Protein AF-Q4DNW2-F1 (afdb_monomer_lite)

Structure (mmCIF, N/CA/C/O backbone):
data_AF-Q4DNW2-F1
#
_entry.id   AF-Q4DNW2-F1
#
loop_
_atom_site.group_PDB
_atom_site.id
_atom_site.type_symbol
_atom_site.label_atom_id
_atom_site.label_alt_id
_atom_site.label_comp_id
_atom_site.label_asym_id
_atom_site.label_entity_id
_atom_site.label_seq_id
_atom_site.pdbx_PDB_ins_code
_atom_site.Cartn_x
_atom_site.Cartn_y
_atom_site.Cartn_z
_atom_site.occupancy
_atom_site.B_iso_or_equiv
_atom_site.auth_seq_id
_atom_site.auth_comp_id
_atom_site.auth_asym_id
_atom_site.auth_atom_id
_atom_site.pdbx_PDB_model_num
ATOM 1 N N . MET A 1 1 ? 2.829 6.593 -22.539 1.00 48.75 1 MET A N 1
ATOM 2 C CA . MET A 1 1 ? 1.424 6.855 -22.169 1.00 48.75 1 MET A CA 1
ATOM 3 C C . MET A 1 1 ? 1.493 7.304 -20.719 1.00 48.75 1 MET A C 1
ATOM 5 O O . MET A 1 1 ? 1.962 6.523 -19.905 1.00 48.75 1 MET A O 1
ATOM 9 N N . GLU A 1 2 ? 1.248 8.581 -20.422 1.00 75.38 2 GLU A N 1
ATOM 10 C CA . GLU A 1 2 ? 1.350 9.073 -19.040 1.00 75.38 2 GLU A CA 1
ATOM 11 C C . GLU A 1 2 ? 0.009 8.885 -18.331 1.00 75.38 2 GLU A C 1
ATOM 13 O O . GLU A 1 2 ? -1.004 9.402 -18.801 1.00 75.38 2 GLU A O 1
ATOM 18 N N . GLY A 1 3 ? 0.008 8.173 -17.203 1.00 85.25 3 GLY A N 1
ATOM 19 C CA . GLY A 1 3 ? -1.170 8.007 -16.355 1.00 85.25 3 GLY A CA 1
ATOM 20 C C . GLY A 1 3 ? -1.567 6.555 -16.100 1.00 85.25 3 GLY A C 1
ATOM 21 O O . GLY A 1 3 ? -0.802 5.621 -16.342 1.00 85.25 3 GLY A O 1
ATOM 22 N N . VAL A 1 4 ? -2.772 6.401 -15.549 1.00 91.69 4 VAL A N 1
ATOM 23 C CA . VAL A 1 4 ? -3.323 5.116 -15.108 1.00 91.69 4 VAL A CA 1
ATOM 24 C C . VAL A 1 4 ? -4.221 4.514 -16.189 1.00 91.69 4 VAL A C 1
ATOM 26 O O . VAL A 1 4 ? -5.216 5.123 -16.590 1.00 91.69 4 VAL A O 1
ATOM 29 N N . ASP A 1 5 ? -3.911 3.289 -16.601 1.00 92.56 5 ASP A N 1
ATOM 30 C CA . ASP A 1 5 ? -4.640 2.525 -17.612 1.00 92.56 5 ASP A CA 1
ATOM 31 C C . ASP A 1 5 ? -5.832 1.796 -16.983 1.00 92.56 5 ASP A C 1
ATOM 33 O O . ASP A 1 5 ? -5.770 0.612 -16.639 1.00 92.56 5 ASP A O 1
ATOM 37 N N . TRP A 1 6 ? -6.938 2.522 -16.810 1.00 94.62 6 TRP A N 1
ATOM 38 C CA . TRP A 1 6 ? -8.112 2.053 -16.077 1.00 94.62 6 TRP A CA 1
ATOM 39 C C . TRP A 1 6 ? -8.923 0.964 -16.803 1.00 94.62 6 TRP A C 1
ATOM 41 O O . TRP A 1 6 ? -9.585 1.230 -17.808 1.00 94.62 6 TRP A O 1
ATOM 51 N N . PRO A 1 7 ? -8.999 -0.256 -16.247 1.00 94.62 7 PRO A N 1
ATOM 52 C CA . PRO A 1 7 ? -9.883 -1.301 -16.744 1.00 94.62 7 PRO A CA 1
ATOM 53 C C . PRO A 1 7 ? -11.339 -0.969 -16.377 1.00 94.62 7 PRO A C 1
ATOM 55 O O . PRO A 1 7 ? -11.595 -0.637 -15.214 1.00 94.62 7 PRO A O 1
ATOM 58 N N . PRO A 1 8 ? -12.321 -1.143 -17.286 1.00 94.75 8 PRO A N 1
ATOM 59 C CA . PRO A 1 8 ? -13.721 -0.798 -17.014 1.00 94.75 8 PRO A CA 1
ATOM 60 C C . PRO A 1 8 ? -14.289 -1.434 -15.736 1.00 94.75 8 PRO A C 1
ATOM 62 O O . PRO A 1 8 ? -15.008 -0.780 -14.983 1.00 94.75 8 PRO A O 1
ATOM 65 N N . ARG A 1 9 ? -13.909 -2.686 -15.435 1.00 94.69 9 ARG A N 1
ATOM 66 C CA . ARG A 1 9 ? -14.306 -3.381 -14.198 1.00 94.69 9 ARG A CA 1
ATOM 67 C C . ARG A 1 9 ? -13.865 -2.621 -12.943 1.00 94.69 9 ARG A C 1
ATOM 69 O O . ARG A 1 9 ? -14.661 -2.472 -12.022 1.00 94.69 9 ARG A O 1
ATOM 76 N N . LEU A 1 10 ? -12.626 -2.133 -12.903 1.00 96.50 10 LEU A N 1
ATOM 77 C CA . LEU A 1 10 ? -12.097 -1.425 -11.734 1.00 96.50 10 LEU A CA 1
ATOM 78 C C . LEU A 1 10 ? -12.702 -0.032 -11.582 1.00 96.50 10 LEU A C 1
ATOM 80 O O . LEU A 1 10 ? -12.927 0.398 -10.456 1.00 96.50 10 LEU A O 1
ATOM 84 N N . LEU A 1 11 ? -13.051 0.633 -12.687 1.00 95.62 11 LEU A N 1
ATOM 85 C CA . LEU A 1 11 ? -13.817 1.882 -12.633 1.00 95.62 11 LEU A CA 1
ATOM 86 C C . LEU A 1 11 ? -15.209 1.673 -12.028 1.00 95.62 11 LEU A C 1
ATOM 88 O O . LEU A 1 11 ? -15.658 2.498 -11.236 1.00 95.62 11 LEU A O 1
ATOM 92 N N . LEU A 1 12 ? -15.882 0.559 -12.340 1.00 95.38 12 LEU A N 1
ATOM 93 C CA . LEU A 1 12 ? -17.165 0.218 -11.715 1.00 95.38 12 LEU A CA 1
ATOM 94 C C . LEU A 1 12 ? -17.019 -0.056 -10.214 1.00 95.38 12 LEU A C 1
ATOM 96 O O . LEU A 1 12 ? -17.851 0.400 -9.432 1.00 95.38 12 LEU A O 1
ATOM 100 N N . VAL A 1 13 ? -15.968 -0.775 -9.804 1.00 95.44 13 VAL A N 1
ATOM 101 C CA . VAL A 1 13 ? -15.663 -1.009 -8.382 1.00 95.44 13 VAL A CA 1
ATOM 102 C C . VAL A 1 13 ? -15.405 0.316 -7.668 1.00 95.44 13 VAL A C 1
ATOM 104 O O . VAL A 1 13 ? -16.013 0.575 -6.633 1.00 95.44 13 VAL A O 1
ATOM 107 N N . LEU A 1 14 ? -14.558 1.174 -8.240 1.00 95.50 14 LEU A N 1
ATOM 108 C CA . LEU A 1 14 ? -14.229 2.481 -7.680 1.00 95.50 14 LEU A CA 1
ATOM 109 C C . LEU A 1 14 ? -15.469 3.368 -7.554 1.00 95.50 14 LEU A C 1
ATOM 111 O O . LEU A 1 14 ? -15.700 3.938 -6.495 1.00 95.50 14 LEU A O 1
ATOM 115 N N . ARG A 1 15 ? -16.309 3.431 -8.591 1.00 95.62 15 ARG A N 1
ATOM 116 C CA . ARG A 1 15 ? -17.568 4.182 -8.548 1.00 95.62 15 ARG A CA 1
ATOM 117 C C . ARG A 1 15 ? -18.471 3.707 -7.410 1.00 95.62 15 ARG A C 1
ATOM 119 O O . ARG A 1 15 ? -18.915 4.526 -6.614 1.00 95.62 15 ARG A O 1
ATOM 126 N N . ARG A 1 16 ? -18.701 2.395 -7.299 1.00 95.44 16 ARG A N 1
ATOM 127 C CA . ARG A 1 16 ? -19.520 1.815 -6.219 1.00 95.44 16 ARG A CA 1
ATOM 128 C C . ARG A 1 16 ? -18.925 2.099 -4.843 1.00 95.44 16 ARG A C 1
ATOM 130 O O . ARG A 1 16 ? -19.665 2.388 -3.914 1.00 95.44 16 ARG A O 1
ATOM 137 N N . HIS A 1 17 ? -17.602 2.029 -4.711 1.00 94.69 17 HIS A N 1
ATOM 138 C CA . HIS A 1 17 ? -16.908 2.366 -3.472 1.00 94.69 17 HIS A CA 1
ATOM 139 C C . HIS A 1 17 ? -17.135 3.834 -3.081 1.00 94.69 17 HIS A C 1
ATOM 141 O O . HIS A 1 17 ? -17.511 4.102 -1.940 1.00 94.69 17 HIS A O 1
ATOM 147 N N . LEU A 1 18 ? -16.976 4.768 -4.028 1.00 93.75 18 LEU A N 1
ATOM 148 C CA . LEU A 1 18 ? -17.211 6.200 -3.816 1.00 93.75 18 LEU A CA 1
ATOM 149 C C . LEU A 1 18 ? -18.666 6.488 -3.421 1.00 93.75 18 LEU A C 1
ATOM 151 O O . LEU A 1 18 ? -18.898 7.200 -2.450 1.00 93.75 18 LEU A O 1
ATOM 155 N N . GLU A 1 19 ? -19.639 5.855 -4.082 1.00 94.56 19 GLU A N 1
ATOM 156 C CA . GLU A 1 19 ? -21.069 5.968 -3.744 1.00 94.56 19 GLU A CA 1
ATOM 157 C C . GLU A 1 19 ? -21.377 5.552 -2.289 1.00 94.56 19 GLU A C 1
ATOM 159 O O . GLU A 1 19 ? -22.314 6.075 -1.690 1.00 94.56 19 GLU A O 1
ATOM 164 N N . GLN A 1 20 ? -20.591 4.642 -1.696 1.00 94.25 20 GLN A N 1
ATOM 165 C CA . GLN A 1 20 ? -20.742 4.246 -0.291 1.00 94.25 20 GLN A CA 1
ATOM 166 C C . GLN A 1 20 ? -20.004 5.181 0.676 1.00 94.25 20 GLN A C 1
ATOM 168 O O . GLN A 1 20 ? -20.586 5.615 1.672 1.00 94.25 20 GLN A O 1
ATOM 173 N N . VAL A 1 21 ? -18.724 5.477 0.421 1.00 92.56 21 VAL A N 1
ATOM 174 C CA . VAL A 1 21 ? -17.881 6.250 1.359 1.00 92.56 21 VAL A CA 1
ATOM 175 C C . VAL A 1 21 ? -18.214 7.741 1.356 1.00 92.56 21 VAL A C 1
ATOM 177 O O . VAL A 1 21 ? -18.063 8.395 2.387 1.00 92.56 21 VAL A O 1
ATOM 180 N N . GLU A 1 22 ? -18.705 8.268 0.233 1.00 90.25 22 GLU A N 1
ATOM 181 C CA . GLU A 1 22 ? -19.078 9.677 0.053 1.00 90.25 22 GLU A CA 1
ATOM 182 C C . GLU A 1 22 ? -20.592 9.906 0.181 1.00 90.25 22 GLU A C 1
ATOM 184 O O . GLU A 1 22 ? -21.080 11.000 -0.105 1.00 90.25 22 GLU A O 1
ATOM 189 N N . HIS A 1 23 ? -21.351 8.902 0.642 1.00 90.06 23 HIS A N 1
ATOM 190 C CA . HIS A 1 23 ? -22.780 9.063 0.894 1.00 90.06 23 HIS A CA 1
ATOM 191 C C . HIS A 1 23 ? -23.014 10.193 1.920 1.00 90.06 23 HIS A C 1
ATOM 193 O O . HIS A 1 23 ? -22.462 10.132 3.023 1.00 90.06 23 HIS A O 1
ATOM 199 N N . PRO A 1 24 ? -23.872 11.191 1.622 1.00 88.12 24 PRO A N 1
ATOM 200 C CA . PRO A 1 24 ? -23.995 12.404 2.436 1.00 88.12 24 PRO A CA 1
ATOM 201 C C . PRO A 1 24 ? -24.488 12.137 3.865 1.00 88.12 24 PRO A C 1
ATOM 203 O O . PRO A 1 24 ? -23.995 12.741 4.813 1.00 88.12 24 PRO A O 1
ATOM 206 N N . GLU A 1 25 ? -25.444 11.218 4.029 1.00 89.75 25 GLU A N 1
ATOM 207 C CA . GLU A 1 25 ? -26.060 10.927 5.336 1.00 89.75 25 GLU A CA 1
ATOM 208 C C . GLU A 1 25 ? -25.487 9.678 6.026 1.00 89.75 25 GLU A C 1
ATOM 210 O O . GLU A 1 25 ? -25.190 9.692 7.222 1.00 89.75 25 GLU A O 1
ATOM 215 N N . PHE A 1 26 ? -25.295 8.593 5.272 1.00 90.81 26 PHE A N 1
ATOM 216 C CA . PHE A 1 26 ? -24.896 7.285 5.787 1.00 90.81 26 PHE A CA 1
ATOM 217 C C . PHE A 1 26 ? -23.601 6.786 5.131 1.00 90.81 26 PHE A C 1
ATOM 219 O O . PHE A 1 26 ? -23.646 5.780 4.426 1.00 90.81 26 PHE A O 1
ATOM 226 N N . PRO A 1 27 ? -22.442 7.439 5.338 1.00 92.88 27 PRO A N 1
ATOM 227 C CA . PRO A 1 27 ? -21.184 6.971 4.764 1.00 92.88 27 PRO A CA 1
ATOM 228 C C . PRO A 1 27 ? -20.845 5.572 5.290 1.00 92.88 27 PRO A C 1
ATOM 230 O O . PRO A 1 27 ? -20.896 5.311 6.500 1.00 92.88 27 PRO A O 1
ATOM 233 N N . ARG A 1 28 ? -20.488 4.662 4.384 1.00 93.62 28 ARG A N 1
ATOM 234 C CA . ARG A 1 28 ? -20.119 3.271 4.686 1.00 93.62 28 ARG A CA 1
ATOM 235 C C . ARG A 1 28 ? -18.762 2.953 4.079 1.00 93.62 28 ARG A C 1
ATOM 237 O O . ARG A 1 28 ? -18.401 3.490 3.044 1.00 93.62 28 ARG A O 1
ATOM 244 N N . THR A 1 29 ? -18.022 2.052 4.705 1.00 91.94 29 THR A N 1
ATOM 245 C CA . THR A 1 29 ? -16.667 1.658 4.297 1.00 91.94 29 THR A CA 1
ATOM 246 C C . THR A 1 29 ? -16.557 0.133 4.258 1.00 91.94 29 THR A C 1
ATOM 248 O O . THR A 1 29 ? -17.272 -0.539 5.014 1.00 91.94 29 THR A O 1
ATOM 251 N N . PRO A 1 30 ? -15.707 -0.456 3.397 1.00 91.94 30 PRO A N 1
ATOM 252 C CA . PRO A 1 30 ? -15.398 -1.874 3.510 1.00 91.94 30 PRO A CA 1
ATOM 253 C C . PRO A 1 30 ? -14.816 -2.185 4.903 1.00 91.94 30 PRO A C 1
ATOM 255 O O . PRO A 1 30 ? -14.146 -1.337 5.499 1.00 91.94 30 PRO A O 1
ATOM 258 N N . PRO A 1 31 ? -15.038 -3.392 5.452 1.00 89.50 31 PRO A N 1
ATOM 259 C CA . PRO A 1 31 ? -14.455 -3.774 6.733 1.00 89.50 31 PRO A CA 1
ATOM 260 C C . PRO A 1 31 ? -12.925 -3.622 6.734 1.00 89.50 31 PRO A C 1
ATOM 262 O O . PRO A 1 31 ? -12.228 -4.233 5.923 1.00 89.50 31 PRO A O 1
ATOM 265 N N . PHE A 1 32 ? -12.394 -2.820 7.660 1.00 86.94 32 PHE A N 1
ATOM 266 C CA . PHE A 1 32 ? -10.952 -2.596 7.785 1.00 86.94 32 PHE A CA 1
ATOM 267 C C . PHE A 1 32 ? -10.190 -3.877 8.149 1.00 86.94 32 PHE A C 1
ATOM 269 O O . PHE A 1 32 ? -10.657 -4.709 8.936 1.00 86.94 32 PHE A O 1
ATOM 276 N N . SER A 1 33 ? -8.958 -3.991 7.648 1.00 80.19 33 SER A N 1
ATOM 277 C CA . SER A 1 33 ? -8.049 -5.109 7.929 1.00 80.19 33 SER A CA 1
ATOM 278 C C . SER A 1 33 ? -7.417 -4.966 9.319 1.00 80.19 33 SER A C 1
ATOM 280 O O . SER A 1 33 ? -6.262 -4.574 9.481 1.00 80.19 33 SER A O 1
ATOM 282 N N . THR A 1 34 ? -8.212 -5.233 10.355 1.00 69.25 34 THR A N 1
ATOM 283 C CA . THR A 1 34 ? -7.795 -5.088 11.764 1.00 69.25 34 THR A CA 1
ATOM 28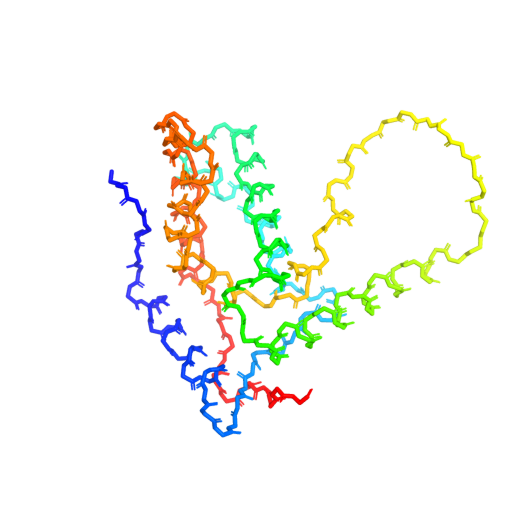4 C C . THR A 1 34 ? -7.066 -6.310 12.323 1.00 69.25 34 THR A C 1
ATOM 286 O O . THR A 1 34 ? -6.379 -6.200 13.340 1.00 69.25 34 THR A O 1
ATOM 289 N N . ASN A 1 35 ? -7.181 -7.449 11.642 1.00 64.69 35 ASN A N 1
ATOM 290 C CA . ASN A 1 35 ? -6.411 -8.664 11.892 1.00 64.69 35 ASN A CA 1
ATOM 291 C C . ASN A 1 35 ? -5.454 -8.905 10.718 1.00 64.69 35 ASN A C 1
ATOM 293 O O . ASN A 1 35 ? -5.461 -8.143 9.754 1.00 64.69 35 ASN A O 1
ATOM 297 N N . SER A 1 36 ? -4.641 -9.960 10.779 1.00 54.94 36 SER A N 1
ATOM 298 C CA . SER A 1 36 ? -3.696 -10.396 9.732 1.00 54.94 36 SER A CA 1
ATOM 299 C C . SER A 1 36 ? -4.378 -10.837 8.416 1.00 54.94 36 SER A C 1
ATOM 301 O O . SER A 1 36 ? -3.949 -11.788 7.767 1.00 54.94 36 SER A O 1
ATOM 303 N N . SER A 1 37 ? -5.493 -10.207 8.043 1.00 57.69 37 SER A N 1
ATOM 304 C CA . SER A 1 37 ? -6.279 -10.477 6.852 1.00 57.69 37 SER A CA 1
ATOM 305 C C . SER A 1 37 ? -5.505 -10.116 5.589 1.00 57.69 37 SER A C 1
ATOM 307 O O . SER A 1 37 ? -4.974 -9.012 5.463 1.00 57.69 37 SER A O 1
ATOM 309 N N . ARG A 1 38 ? -5.541 -11.040 4.622 1.00 60.41 38 ARG A N 1
ATOM 310 C CA . A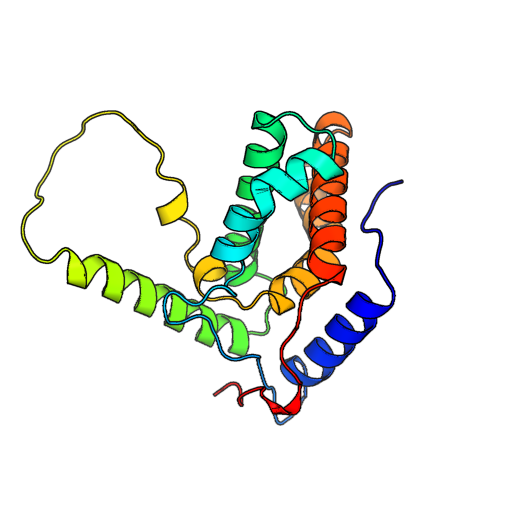RG A 1 38 ? -4.917 -11.000 3.285 1.00 60.41 38 ARG A CA 1
ATOM 311 C C . ARG A 1 38 ? -5.361 -9.843 2.364 1.00 60.41 38 ARG A C 1
ATOM 313 O O . ARG A 1 38 ? -5.178 -9.923 1.159 1.00 60.41 38 ARG A O 1
ATOM 320 N N . ARG A 1 39 ? -6.021 -8.805 2.884 1.00 77.12 39 ARG A N 1
ATOM 321 C CA . ARG A 1 39 ? -6.667 -7.754 2.077 1.00 77.12 39 ARG A CA 1
ATOM 322 C C . ARG A 1 39 ? -6.331 -6.331 2.514 1.00 77.12 39 ARG A C 1
ATOM 324 O O . ARG A 1 39 ? -7.016 -5.400 2.098 1.00 77.12 39 ARG A O 1
ATOM 331 N N . SER A 1 40 ? -5.302 -6.151 3.342 1.00 91.75 40 SER A N 1
ATOM 332 C CA . SER A 1 40 ? -4.774 -4.803 3.554 1.00 91.75 40 SER A CA 1
ATOM 333 C C . SER A 1 40 ? -3.993 -4.336 2.330 1.00 91.75 40 SER A C 1
ATOM 335 O O . SER A 1 40 ? -3.392 -5.165 1.646 1.00 91.75 40 SER A O 1
ATOM 337 N N . VAL A 1 41 ? -3.955 -3.027 2.081 1.00 94.75 41 VAL A N 1
ATOM 338 C CA . VAL A 1 41 ? -3.117 -2.436 1.029 1.00 94.75 41 VAL A CA 1
ATOM 339 C C . VAL A 1 41 ? -1.659 -2.855 1.207 1.00 94.75 41 VAL A C 1
ATOM 341 O O . VAL A 1 41 ? -1.033 -3.284 0.243 1.00 94.75 41 VAL A O 1
ATOM 344 N N . LEU A 1 42 ? -1.138 -2.814 2.437 1.00 94.00 42 LEU A N 1
ATOM 345 C CA . LEU A 1 42 ? 0.237 -3.221 2.727 1.00 94.00 42 LEU A CA 1
ATOM 346 C C . LEU A 1 42 ? 0.496 -4.684 2.346 1.00 94.00 42 LEU A C 1
ATOM 348 O O . LEU A 1 42 ? 1.418 -4.965 1.589 1.00 94.00 42 LEU A O 1
ATOM 352 N N . THR A 1 43 ? -0.318 -5.618 2.848 1.00 92.19 43 THR A N 1
ATOM 353 C CA . THR A 1 43 ? -0.158 -7.050 2.540 1.00 92.19 43 THR A CA 1
ATOM 354 C C . THR A 1 43 ? -0.306 -7.308 1.047 1.00 92.19 43 THR A C 1
ATOM 356 O O . THR A 1 43 ? 0.506 -8.021 0.474 1.00 92.19 43 THR A O 1
ATOM 359 N N . PHE A 1 44 ? -1.286 -6.675 0.402 1.00 94.56 44 PHE A N 1
ATOM 360 C CA . PHE A 1 44 ? -1.498 -6.816 -1.030 1.00 94.56 44 PHE A CA 1
ATOM 361 C C . PHE A 1 44 ? -0.286 -6.351 -1.846 1.00 94.56 44 PHE A C 1
ATOM 363 O O . PHE A 1 44 ? 0.158 -7.075 -2.730 1.00 94.56 44 PHE A O 1
ATOM 370 N N . LEU A 1 45 ? 0.276 -5.176 -1.547 1.00 95.19 45 LEU A N 1
ATOM 371 C CA . LEU A 1 45 ? 1.430 -4.649 -2.281 1.00 95.19 45 LEU A CA 1
ATOM 372 C C . LEU A 1 45 ? 2.703 -5.478 -2.061 1.00 95.19 45 LEU A C 1
ATOM 374 O O . LEU A 1 45 ? 3.524 -5.575 -2.972 1.00 95.19 45 LEU A O 1
ATOM 378 N N . LEU A 1 46 ? 2.862 -6.085 -0.881 1.00 93.50 46 LEU A N 1
ATOM 379 C CA . LEU A 1 46 ? 3.948 -7.029 -0.609 1.00 93.50 46 LEU A CA 1
ATOM 380 C C . LEU A 1 46 ? 3.761 -8.337 -1.394 1.00 93.50 46 LEU A C 1
ATOM 382 O O . LEU A 1 46 ? 4.685 -8.774 -2.076 1.00 93.50 46 LEU A O 1
ATOM 386 N N . ASP A 1 47 ? 2.561 -8.921 -1.367 1.00 93.12 47 ASP A N 1
ATOM 387 C CA . ASP A 1 47 ? 2.250 -10.175 -2.068 1.00 93.12 47 ASP A CA 1
ATOM 388 C C . ASP A 1 47 ? 2.300 -10.009 -3.599 1.00 93.12 47 ASP A C 1
ATOM 390 O O . ASP A 1 47 ? 2.677 -10.925 -4.333 1.00 93.12 47 ASP A O 1
ATOM 394 N N . ALA A 1 48 ? 1.950 -8.822 -4.100 1.00 94.56 48 ALA A N 1
ATOM 395 C CA . ALA A 1 48 ? 1.948 -8.494 -5.521 1.00 94.56 48 ALA A CA 1
ATOM 396 C C . ALA A 1 48 ? 3.353 -8.279 -6.112 1.00 94.56 48 ALA A C 1
ATOM 398 O O . ALA A 1 48 ? 3.461 -8.186 -7.335 1.00 94.56 48 ALA A O 1
ATOM 399 N N . HIS A 1 49 ? 4.414 -8.208 -5.295 1.00 94.06 49 HIS A N 1
ATOM 400 C CA . HIS A 1 49 ? 5.757 -7.757 -5.698 1.00 94.06 49 HIS A CA 1
ATOM 401 C C . HIS A 1 49 ? 6.294 -8.452 -6.952 1.00 94.06 49 HIS A C 1
ATOM 403 O O . HIS A 1 49 ? 6.574 -7.806 -7.962 1.00 94.06 49 HIS A O 1
ATOM 409 N N . GLU A 1 50 ? 6.372 -9.783 -6.928 1.00 94.88 50 GLU A N 1
ATOM 410 C CA . GLU A 1 50 ? 6.944 -10.557 -8.035 1.00 94.88 50 GLU A CA 1
ATOM 411 C C . GLU A 1 50 ? 6.073 -10.495 -9.299 1.00 94.88 50 GLU A C 1
ATOM 413 O O . GLU A 1 50 ? 6.568 -10.501 -10.429 1.00 94.88 50 GLU A O 1
ATOM 418 N N . CYS A 1 51 ? 4.753 -10.402 -9.139 1.00 96.06 51 CYS A N 1
ATOM 419 C CA . CYS A 1 51 ? 3.855 -10.226 -10.275 1.00 96.06 51 CYS A CA 1
ATOM 420 C C . CYS A 1 51 ? 4.008 -8.825 -10.885 1.00 96.06 51 CYS A C 1
ATOM 422 O O . CYS A 1 51 ? 4.133 -8.693 -12.104 1.00 96.06 51 CYS A O 1
ATOM 424 N N . ALA A 1 52 ? 4.091 -7.795 -10.040 1.00 96.69 52 ALA A N 1
ATOM 425 C CA . ALA A 1 52 ? 4.271 -6.413 -10.455 1.00 96.69 52 ALA A CA 1
ATOM 426 C C . ALA A 1 52 ? 5.591 -6.233 -11.206 1.00 96.69 52 ALA A C 1
ATOM 428 O O . ALA A 1 52 ? 5.598 -5.619 -12.268 1.00 96.69 52 ALA A O 1
ATOM 429 N N . ARG A 1 53 ? 6.679 -6.843 -10.718 1.00 96.88 53 ARG A N 1
ATOM 430 C CA . ARG A 1 53 ? 7.994 -6.859 -11.376 1.00 96.88 53 ARG A CA 1
ATOM 431 C C . ARG A 1 53 ? 7.937 -7.452 -12.782 1.00 96.88 53 ARG A C 1
ATOM 433 O O . ARG A 1 53 ? 8.459 -6.862 -13.725 1.00 96.88 53 ARG A O 1
ATOM 440 N N . ARG A 1 54 ? 7.272 -8.601 -12.949 1.00 96.75 54 ARG A N 1
ATOM 441 C CA . ARG A 1 54 ? 7.128 -9.250 -14.265 1.00 96.75 54 ARG A CA 1
ATOM 442 C C . ARG A 1 54 ? 6.292 -8.421 -15.240 1.00 96.75 54 ARG A C 1
ATOM 444 O O . ARG A 1 54 ? 6.635 -8.358 -16.418 1.00 96.75 54 ARG A O 1
ATOM 451 N N . LEU A 1 55 ? 5.217 -7.796 -14.763 1.00 96.44 55 LEU A N 1
ATOM 452 C CA . LEU A 1 55 ? 4.311 -7.003 -15.597 1.00 96.44 55 LEU A CA 1
ATOM 453 C C . LEU A 1 55 ? 4.899 -5.638 -15.983 1.00 96.44 55 LEU A C 1
ATOM 455 O O . LEU A 1 55 ? 4.761 -5.232 -17.134 1.00 96.44 55 LEU A O 1
ATOM 459 N N . SER A 1 56 ? 5.577 -4.955 -15.056 1.00 95.44 56 SER A N 1
ATOM 460 C CA . SER A 1 56 ? 6.180 -3.635 -15.291 1.00 95.44 56 SER A CA 1
ATOM 461 C C . SER A 1 56 ? 7.510 -3.699 -16.044 1.00 95.44 56 SER A C 1
ATOM 463 O O . SER A 1 56 ? 7.934 -2.700 -16.614 1.00 95.44 56 SER A O 1
ATOM 465 N N . LYS A 1 57 ? 8.173 -4.868 -16.063 1.00 95.38 57 LYS A N 1
ATOM 466 C CA . LYS A 1 57 ? 9.515 -5.082 -16.643 1.00 95.38 57 LYS A CA 1
ATOM 467 C C . LYS A 1 57 ? 10.611 -4.221 -15.997 1.00 95.38 57 LYS A C 1
ATOM 469 O O . LYS A 1 57 ? 11.676 -4.034 -16.584 1.00 95.38 57 LYS A O 1
ATOM 474 N N . LEU A 1 58 ? 10.363 -3.716 -14.792 1.00 94.19 58 LEU A N 1
ATOM 475 C CA . LEU A 1 58 ? 11.333 -2.963 -14.004 1.00 94.19 58 LEU A CA 1
ATOM 476 C C . LEU A 1 58 ? 12.310 -3.910 -13.290 1.00 94.19 58 LEU A C 1
ATOM 478 O O . LEU A 1 58 ? 12.002 -5.079 -13.035 1.00 94.19 58 LEU A O 1
ATOM 482 N N . SER A 1 59 ? 13.493 -3.401 -12.931 1.00 95.06 59 SER A N 1
ATOM 483 C CA . SER A 1 59 ? 14.383 -4.122 -12.016 1.00 95.06 59 SER A CA 1
ATOM 484 C C . SER A 1 59 ? 13.776 -4.187 -10.615 1.00 95.06 59 SER A C 1
ATOM 486 O O . SER A 1 59 ? 12.963 -3.346 -10.234 1.00 95.06 59 SER A O 1
ATOM 488 N N . ASP A 1 60 ? 14.217 -5.164 -9.824 1.00 94.62 60 ASP A N 1
ATOM 489 C CA . ASP A 1 60 ? 13.732 -5.374 -8.455 1.00 94.62 60 ASP A CA 1
ATOM 490 C C . ASP A 1 60 ? 13.869 -4.111 -7.582 1.00 94.62 60 ASP A C 1
ATOM 492 O O . ASP A 1 60 ? 12.914 -3.679 -6.940 1.00 94.62 60 ASP A O 1
ATOM 496 N N . SER A 1 61 ? 15.007 -3.416 -7.700 1.00 94.19 61 SER A N 1
ATOM 497 C CA . SER A 1 61 ? 15.271 -2.146 -7.015 1.00 94.19 61 SER A CA 1
ATOM 498 C C . SER A 1 61 ? 14.269 -1.033 -7.350 1.00 94.19 61 SER A C 1
ATOM 500 O O . SER A 1 61 ? 13.877 -0.269 -6.468 1.00 94.19 61 SER A O 1
ATOM 502 N N . PHE A 1 62 ? 13.836 -0.927 -8.611 1.00 94.00 62 PHE A N 1
ATOM 503 C CA . PHE A 1 62 ? 12.836 0.062 -9.021 1.00 94.00 62 PHE A CA 1
ATOM 504 C C . PHE A 1 62 ? 11.446 -0.301 -8.501 1.00 94.00 62 PHE A C 1
ATOM 506 O O . PHE A 1 62 ? 10.708 0.590 -8.084 1.00 94.00 62 PHE A O 1
ATOM 513 N N . VAL A 1 63 ? 11.096 -1.589 -8.483 1.00 95.88 63 VAL A N 1
ATOM 514 C CA . VAL A 1 63 ? 9.815 -2.062 -7.938 1.00 95.88 63 VAL A CA 1
ATOM 515 C C . VAL A 1 63 ? 9.732 -1.791 -6.439 1.00 95.88 63 VAL A C 1
ATOM 517 O O . VAL A 1 63 ? 8.735 -1.233 -5.984 1.00 95.88 63 VAL A O 1
ATOM 520 N N . ASP A 1 64 ? 10.784 -2.107 -5.681 1.00 94.81 64 ASP A N 1
ATOM 521 C CA . ASP A 1 64 ? 10.859 -1.797 -4.250 1.00 94.81 64 ASP A CA 1
ATOM 522 C C . ASP A 1 64 ? 10.754 -0.291 -3.989 1.00 94.81 64 ASP A C 1
ATOM 524 O O . ASP A 1 64 ? 10.007 0.134 -3.105 1.00 94.81 64 ASP A O 1
ATOM 528 N N . CYS A 1 65 ? 11.455 0.524 -4.783 1.00 94.38 65 CYS A N 1
ATOM 529 C CA . CYS A 1 65 ? 11.386 1.979 -4.688 1.00 94.38 65 CYS A CA 1
ATOM 530 C C . CYS A 1 65 ? 9.963 2.497 -4.944 1.00 94.38 65 CYS A C 1
ATOM 532 O O . CYS A 1 65 ? 9.441 3.266 -4.138 1.00 94.38 65 CYS A O 1
ATOM 534 N N . CYS A 1 66 ? 9.300 2.031 -6.008 1.00 95.38 66 CYS A N 1
ATOM 535 C CA . CYS A 1 66 ? 7.930 2.431 -6.332 1.00 95.38 66 CYS A CA 1
ATOM 536 C C . CYS A 1 66 ? 6.931 1.976 -5.263 1.00 95.38 66 CYS A C 1
ATOM 538 O O . CYS A 1 66 ? 6.064 2.755 -4.871 1.00 95.38 66 CYS A O 1
ATOM 540 N N . ARG A 1 67 ? 7.064 0.744 -4.753 1.00 96.12 67 ARG A N 1
ATOM 541 C CA . ARG A 1 67 ? 6.226 0.227 -3.663 1.00 96.12 67 ARG A CA 1
ATOM 542 C C . ARG A 1 67 ? 6.358 1.095 -2.417 1.00 96.12 67 ARG A C 1
ATOM 544 O O . ARG A 1 67 ? 5.345 1.514 -1.864 1.00 96.12 67 ARG A O 1
ATOM 551 N N . ASN A 1 68 ? 7.590 1.367 -1.990 1.00 94.62 68 ASN A N 1
ATOM 552 C CA . ASN A 1 68 ? 7.852 2.177 -0.803 1.00 94.62 68 ASN A CA 1
ATOM 553 C C . ASN A 1 68 ? 7.331 3.606 -0.992 1.00 94.62 68 ASN A C 1
ATOM 555 O O . ASN A 1 68 ? 6.637 4.106 -0.116 1.00 94.62 68 ASN A O 1
ATOM 559 N N . LEU A 1 69 ? 7.545 4.211 -2.165 1.00 93.38 69 LEU A N 1
ATOM 560 C CA . LEU A 1 69 ? 7.005 5.531 -2.488 1.00 93.38 69 LEU A CA 1
ATOM 561 C C . LEU A 1 69 ? 5.472 5.558 -2.421 1.00 93.38 69 LEU A C 1
ATOM 563 O O . LEU A 1 69 ? 4.900 6.454 -1.810 1.00 93.38 69 LEU A O 1
ATOM 567 N N . VAL A 1 70 ? 4.790 4.575 -3.017 1.00 94.94 70 VAL A N 1
ATOM 568 C CA . VAL A 1 70 ? 3.324 4.466 -2.951 1.00 94.94 70 VAL A CA 1
ATOM 569 C C . VAL A 1 70 ? 2.852 4.350 -1.503 1.00 94.94 70 VAL A C 1
ATOM 571 O O . VAL A 1 70 ? 1.924 5.055 -1.112 1.00 94.94 70 VAL A O 1
ATOM 574 N N . LEU A 1 71 ? 3.492 3.500 -0.700 1.00 95.38 71 LEU A N 1
ATOM 575 C CA . LEU A 1 71 ? 3.150 3.329 0.711 1.00 95.38 71 LEU A CA 1
ATOM 576 C C . LEU A 1 71 ? 3.375 4.617 1.517 1.00 95.38 71 LEU A C 1
ATOM 578 O O . LEU A 1 71 ? 2.496 5.014 2.279 1.00 95.38 71 LEU A O 1
ATOM 582 N N . ASP A 1 72 ? 4.493 5.307 1.308 1.00 92.88 72 ASP A N 1
ATOM 583 C CA . ASP A 1 72 ? 4.819 6.550 2.010 1.00 92.88 72 ASP A CA 1
ATOM 584 C C . ASP A 1 72 ? 3.850 7.682 1.639 1.00 92.88 72 ASP A C 1
ATOM 586 O O . ASP A 1 72 ? 3.385 8.416 2.517 1.00 92.88 72 ASP A O 1
ATOM 590 N N . ILE A 1 73 ? 3.482 7.801 0.357 1.00 92.69 73 ILE A N 1
ATOM 591 C CA . ILE A 1 73 ? 2.465 8.766 -0.074 1.00 92.69 73 ILE A CA 1
ATOM 592 C C . ILE A 1 73 ? 1.116 8.402 0.551 1.00 92.69 73 ILE A C 1
ATOM 594 O O . ILE A 1 73 ? 0.433 9.295 1.040 1.00 92.69 73 ILE A O 1
ATOM 598 N N . ILE A 1 74 ? 0.730 7.122 0.606 1.00 93.69 74 ILE A N 1
ATOM 599 C CA . ILE A 1 74 ? -0.516 6.698 1.264 1.00 93.69 74 ILE A CA 1
ATOM 600 C C . ILE A 1 74 ? -0.538 7.122 2.734 1.00 93.69 74 ILE A C 1
ATOM 602 O O . ILE A 1 74 ? -1.554 7.661 3.173 1.00 93.69 74 ILE A O 1
ATOM 606 N N . GLU A 1 75 ? 0.548 6.938 3.487 1.00 91.88 75 GLU A N 1
ATOM 607 C CA . GLU A 1 75 ? 0.626 7.393 4.883 1.00 91.88 75 GLU A CA 1
ATOM 608 C C . GLU A 1 75 ? 0.441 8.917 4.998 1.00 91.88 75 GLU A C 1
ATOM 610 O O . GLU A 1 75 ? -0.393 9.390 5.776 1.00 91.88 75 GLU A O 1
ATOM 615 N N . GLN A 1 76 ? 1.148 9.701 4.176 1.00 88.75 76 GLN A N 1
ATOM 616 C CA . GLN A 1 76 ? 1.032 11.168 4.166 1.00 88.75 76 GLN A CA 1
ATOM 617 C C . GLN A 1 76 ? -0.370 11.636 3.766 1.00 88.75 76 GLN A C 1
ATOM 619 O O . GLN A 1 76 ? -0.942 12.563 4.353 1.00 88.75 76 GLN A O 1
ATOM 624 N N . CYS A 1 77 ? -0.946 10.980 2.769 1.00 88.06 77 CYS A N 1
ATOM 625 C CA . CYS A 1 77 ? -2.278 11.243 2.271 1.00 88.06 77 CYS A CA 1
ATOM 626 C C . CYS A 1 77 ? -3.325 10.894 3.331 1.00 88.06 77 CYS A C 1
ATOM 628 O O . CYS A 1 77 ? -4.202 11.712 3.584 1.00 88.06 77 CYS A O 1
ATOM 630 N N . CYS A 1 78 ? -3.187 9.785 4.060 1.00 87.56 78 CYS A N 1
ATOM 631 C CA . CYS A 1 78 ? -4.098 9.458 5.157 1.00 87.56 78 CYS A CA 1
ATOM 632 C C . CYS A 1 78 ? -4.102 10.533 6.249 1.00 87.56 78 CYS A C 1
ATOM 634 O O . CYS A 1 78 ? -5.143 10.790 6.848 1.00 87.56 78 CYS A O 1
ATOM 636 N N . ALA A 1 79 ? -2.980 11.220 6.471 1.00 81.88 79 ALA A N 1
ATOM 637 C CA . ALA A 1 79 ? -2.910 12.331 7.413 1.00 81.88 79 ALA A CA 1
ATOM 638 C C . ALA A 1 79 ? -3.535 13.637 6.881 1.00 81.88 79 ALA A C 1
ATOM 640 O O . ALA A 1 79 ? -4.057 14.428 7.672 1.00 81.88 79 ALA A O 1
ATOM 641 N N . SER A 1 80 ? -3.527 13.878 5.565 1.00 77.69 80 SER A N 1
ATOM 642 C CA . SER A 1 80 ? -3.740 15.218 4.987 1.00 77.69 80 SER A CA 1
ATOM 643 C C . SER A 1 80 ? -4.861 15.324 3.941 1.00 77.69 80 SER A C 1
ATOM 645 O O . SER A 1 80 ? -5.630 16.288 3.980 1.00 77.69 80 SER A O 1
ATOM 647 N N . SER A 1 81 ? -5.040 14.340 3.062 1.00 75.19 81 SER A N 1
ATOM 648 C CA . SER A 1 81 ? -5.806 14.453 1.809 1.00 75.19 81 SER A CA 1
ATOM 649 C C . SER A 1 81 ? -6.581 13.164 1.469 1.00 75.19 81 SER A C 1
ATOM 651 O O . SER A 1 81 ? -6.547 12.220 2.243 1.00 75.19 81 SER A O 1
ATOM 653 N N . PHE A 1 82 ? -7.352 13.160 0.370 1.00 81.12 82 PHE A N 1
ATOM 654 C CA . PHE A 1 82 ? -8.198 12.089 -0.226 1.00 81.12 82 PHE A CA 1
ATOM 655 C C . PHE A 1 82 ? -9.241 11.351 0.639 1.00 81.12 82 PHE A C 1
ATOM 657 O O . PHE A 1 82 ? -10.217 10.847 0.093 1.00 81.12 82 PHE A O 1
ATOM 664 N N . LEU A 1 83 ? -9.073 11.289 1.956 1.00 86.56 83 LEU A N 1
ATOM 665 C CA . LEU A 1 83 ? -10.032 10.750 2.910 1.00 86.56 83 LEU A CA 1
ATOM 666 C C . LEU A 1 83 ? -10.879 11.877 3.487 1.00 86.56 83 LEU A C 1
ATOM 668 O O . LEU A 1 83 ? -10.351 12.938 3.855 1.00 86.56 83 LEU A O 1
ATOM 672 N N . SER A 1 84 ? -12.169 11.609 3.678 1.00 86.12 84 SER A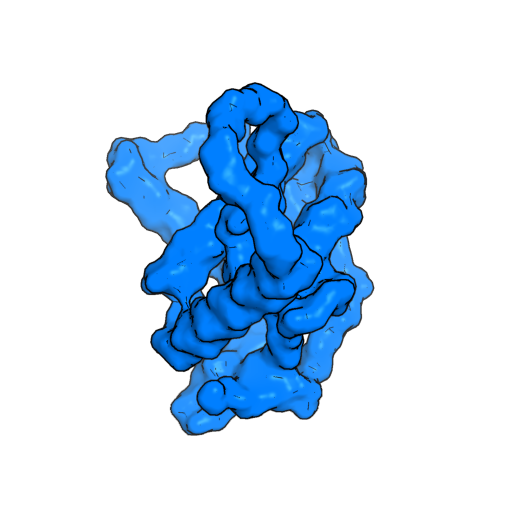 N 1
ATOM 673 C CA . SER A 1 84 ? -13.017 12.472 4.497 1.00 86.12 84 SER A CA 1
ATOM 674 C C . SER A 1 84 ? -12.478 12.561 5.931 1.00 86.12 84 SER A C 1
ATOM 676 O O . SER A 1 84 ? -11.766 11.676 6.418 1.00 86.12 84 SER A O 1
ATOM 678 N N . ALA A 1 85 ? -12.843 13.625 6.651 1.00 86.25 85 ALA A N 1
ATOM 679 C CA . ALA A 1 85 ? -12.432 13.800 8.047 1.00 86.25 85 ALA A CA 1
ATOM 680 C C . ALA A 1 85 ? -12.853 12.610 8.935 1.00 86.25 85 ALA A C 1
ATOM 682 O O . ALA A 1 85 ? -12.119 12.211 9.842 1.00 86.25 85 ALA A O 1
ATOM 683 N N . LYS A 1 86 ? -14.016 12.010 8.642 1.00 88.06 86 LYS A N 1
ATOM 684 C CA . LYS A 1 86 ? -14.536 10.844 9.361 1.00 88.06 86 LYS A CA 1
ATOM 685 C C . LYS A 1 86 ? -13.717 9.587 9.069 1.00 88.06 86 LYS A C 1
ATOM 687 O O . LYS A 1 86 ? -13.317 8.904 10.008 1.00 88.06 86 LYS A O 1
ATOM 692 N N . GLU A 1 87 ? -13.411 9.321 7.798 1.00 91.75 87 GLU A N 1
ATOM 693 C CA . GLU A 1 87 ? -12.578 8.178 7.396 1.00 91.75 87 GLU A CA 1
ATOM 694 C C . GLU A 1 87 ? -11.203 8.267 8.045 1.00 91.75 87 GLU A C 1
ATOM 696 O O . GLU A 1 87 ? -10.755 7.327 8.698 1.00 91.75 87 GLU A O 1
ATOM 701 N N . ARG A 1 88 ? -10.578 9.440 7.949 1.00 90.19 88 ARG A N 1
ATOM 702 C CA . ARG A 1 88 ? -9.268 9.725 8.531 1.00 90.19 88 ARG A CA 1
ATOM 703 C C . ARG A 1 88 ? -9.217 9.450 10.026 1.00 90.19 88 ARG A C 1
ATOM 705 O O . ARG A 1 88 ? -8.284 8.809 10.502 1.00 90.19 88 ARG A O 1
ATOM 712 N N . ARG A 1 89 ? -10.229 9.901 10.772 1.00 89.06 89 ARG A N 1
ATOM 713 C CA . ARG A 1 89 ? -10.323 9.643 12.213 1.00 89.06 89 ARG A CA 1
ATOM 714 C C . ARG A 1 89 ? -10.375 8.143 12.507 1.00 89.06 89 ARG A C 1
ATOM 716 O O . ARG A 1 89 ? -9.624 7.677 13.360 1.00 89.06 89 ARG A O 1
ATOM 723 N N . VAL A 1 90 ? -11.238 7.398 11.816 1.00 90.50 90 VAL A N 1
ATOM 724 C CA . VAL A 1 90 ? -11.406 5.951 12.032 1.00 90.50 90 VAL A CA 1
ATOM 725 C C . VAL A 1 90 ? -10.134 5.188 11.657 1.00 90.50 90 VAL A C 1
ATOM 727 O O . VAL A 1 90 ? -9.645 4.392 12.456 1.00 90.50 90 VAL A O 1
ATOM 730 N N . ILE A 1 91 ? -9.552 5.470 10.490 1.00 90.50 91 ILE A N 1
ATOM 731 C CA . ILE A 1 91 ? -8.334 4.814 9.994 1.00 90.50 91 ILE A CA 1
ATOM 732 C C . ILE A 1 91 ? -7.162 5.046 10.944 1.00 90.50 91 ILE A C 1
ATOM 734 O O . ILE A 1 91 ? -6.525 4.079 11.357 1.00 90.50 91 ILE A O 1
ATOM 738 N N . ASN A 1 92 ? -6.925 6.290 11.370 1.00 88.94 92 ASN A N 1
ATOM 739 C CA . ASN A 1 92 ? -5.842 6.603 12.304 1.00 88.94 92 ASN A CA 1
ATOM 740 C C . ASN A 1 92 ? -6.027 5.900 13.655 1.00 88.94 92 ASN A C 1
ATOM 742 O O . ASN A 1 92 ? -5.067 5.370 14.213 1.00 88.94 92 ASN A O 1
ATOM 746 N N . LEU A 1 93 ? -7.259 5.836 14.176 1.00 89.94 93 LEU A N 1
ATOM 747 C CA . LEU A 1 93 ? -7.543 5.093 15.407 1.00 89.94 93 LEU A CA 1
ATOM 748 C C . LEU A 1 93 ? -7.231 3.600 15.252 1.00 89.94 93 LEU A C 1
ATOM 750 O O . LEU A 1 93 ? -6.602 3.016 16.133 1.00 89.94 93 LEU A O 1
ATOM 754 N N . LEU A 1 94 ? -7.636 2.983 14.141 1.00 89.75 94 LEU A N 1
ATOM 755 C CA . LEU A 1 94 ? -7.378 1.567 13.873 1.00 89.75 94 LEU A CA 1
ATOM 756 C C . LEU A 1 94 ? -5.889 1.277 13.658 1.00 89.75 94 LEU A C 1
ATOM 758 O O . LEU A 1 94 ? -5.391 0.274 14.169 1.00 89.75 94 LEU A O 1
ATOM 762 N N . ALA A 1 95 ? -5.179 2.160 12.957 1.00 88.81 95 ALA A N 1
ATOM 763 C CA . ALA A 1 95 ? -3.740 2.078 12.734 1.00 88.81 95 ALA A CA 1
ATOM 764 C C . ALA A 1 95 ? -2.972 2.090 14.069 1.00 88.81 95 ALA A C 1
ATOM 766 O O . ALA A 1 95 ? -2.182 1.185 14.343 1.00 88.81 95 ALA A O 1
ATOM 767 N N . VAL A 1 96 ? -3.297 3.036 14.960 1.00 87.25 96 VAL A N 1
ATOM 768 C CA . VAL A 1 96 ? -2.719 3.121 16.314 1.00 87.25 96 VAL A CA 1
ATOM 769 C C . VAL A 1 96 ? -3.096 1.909 17.170 1.00 87.25 96 VAL A C 1
ATOM 771 O O . VAL A 1 96 ? -2.267 1.380 17.909 1.00 87.25 96 VAL A O 1
ATOM 774 N N . GLN A 1 97 ? -4.343 1.435 17.099 1.00 87.12 97 GLN A N 1
ATOM 775 C CA . GLN A 1 97 ? -4.759 0.237 17.836 1.00 87.12 97 GLN A CA 1
ATOM 776 C C . GLN A 1 97 ? -4.004 -1.010 17.375 1.00 87.12 97 GLN A C 1
ATOM 778 O O . GLN A 1 97 ? -3.625 -1.836 18.206 1.00 87.12 97 GLN A O 1
ATOM 783 N N . ARG A 1 98 ? -3.789 -1.162 16.066 1.00 83.31 98 ARG A N 1
ATOM 784 C CA . ARG A 1 98 ? -3.026 -2.276 15.505 1.00 83.31 98 ARG A CA 1
ATOM 785 C C . ARG A 1 98 ? -1.574 -2.237 15.966 1.00 83.31 98 ARG A C 1
ATOM 787 O O . ARG A 1 98 ? -1.075 -3.269 16.403 1.00 83.31 98 ARG A O 1
ATOM 794 N N . GLU A 1 99 ? -0.934 -1.073 15.917 1.00 82.81 99 GLU A N 1
ATOM 795 C CA . GLU A 1 99 ? 0.434 -0.878 16.407 1.00 82.81 99 GLU A CA 1
ATOM 796 C C . GLU A 1 99 ? 0.567 -1.309 17.874 1.00 82.81 99 GLU A C 1
ATOM 798 O O . GLU A 1 99 ? 1.346 -2.209 18.184 1.00 82.81 99 GLU A O 1
ATOM 803 N N . LYS A 1 100 ? -0.305 -0.800 18.753 1.00 83.62 100 LYS A N 1
ATOM 804 C CA . LYS A 1 100 ? -0.323 -1.175 20.178 1.00 83.62 100 LYS A CA 1
ATOM 805 C C . LYS A 1 100 ? -0.504 -2.679 20.408 1.00 83.62 100 LYS A C 1
ATOM 807 O O . LYS A 1 100 ? 0.066 -3.232 21.346 1.00 83.62 100 LYS A O 1
ATOM 812 N N . ARG A 1 101 ? -1.299 -3.368 19.577 1.00 80.62 101 ARG A N 1
ATOM 813 C CA . ARG A 1 101 ? -1.482 -4.832 19.667 1.00 80.62 101 ARG A CA 1
ATOM 814 C C . ARG A 1 101 ? -0.226 -5.603 19.261 1.00 80.62 101 ARG A C 1
ATOM 816 O O . ARG A 1 101 ? 0.014 -6.676 19.813 1.00 80.62 101 ARG A O 1
ATOM 823 N N . LEU A 1 102 ? 0.540 -5.094 18.298 1.00 76.31 102 LEU A N 1
ATOM 824 C CA . LEU A 1 102 ? 1.794 -5.707 17.857 1.00 76.31 102 LEU A CA 1
ATOM 825 C C . LEU A 1 102 ? 2.904 -5.491 18.894 1.00 76.31 102 LEU A C 1
ATOM 827 O O . LEU A 1 102 ? 3.600 -6.443 19.236 1.00 76.31 102 LEU A O 1
ATOM 831 N N . GLU A 1 103 ? 2.995 -4.295 19.476 1.00 69.75 103 GLU A N 1
ATOM 832 C CA . GLU A 1 103 ? 3.921 -3.993 20.576 1.00 69.75 103 GLU A CA 1
ATOM 833 C C . GLU A 1 103 ? 3.584 -4.783 21.849 1.00 69.75 103 GLU A C 1
ATOM 835 O O . GLU A 1 103 ? 4.466 -5.352 22.489 1.00 69.75 103 GLU A O 1
ATOM 840 N N . GLY A 1 104 ? 2.294 -4.891 22.192 1.00 59.97 104 GLY A N 1
ATOM 841 C CA . GLY A 1 104 ? 1.827 -5.609 23.381 1.00 59.97 104 GLY A CA 1
ATOM 842 C C . GLY A 1 104 ? 2.099 -7.117 23.354 1.00 59.97 104 GLY A C 1
ATOM 843 O O . GLY A 1 104 ? 2.199 -7.738 24.411 1.00 59.97 104 GLY A O 1
ATOM 844 N N . ARG A 1 105 ? 2.277 -7.715 22.167 1.00 57.19 105 ARG A N 1
ATOM 845 C CA . ARG A 1 105 ? 2.716 -9.116 22.022 1.00 57.19 105 ARG A CA 1
ATOM 846 C C . ARG A 1 105 ? 4.219 -9.300 22.241 1.00 57.19 105 ARG A C 1
ATOM 848 O O . ARG A 1 105 ? 4.640 -10.409 22.550 1.00 57.19 105 ARG A O 1
ATOM 855 N N . HIS A 1 106 ? 5.002 -8.227 22.161 1.00 52.72 106 HIS A N 1
ATOM 856 C CA . HIS A 1 106 ? 6.427 -8.198 22.502 1.00 52.72 106 HIS A CA 1
ATOM 857 C C . HIS A 1 106 ? 6.682 -7.596 23.892 1.00 52.72 106 HIS A C 1
ATOM 859 O O . HIS A 1 106 ? 7.738 -7.018 24.152 1.00 52.72 106 HIS A O 1
ATOM 865 N N . GLY A 1 107 ? 5.707 -7.752 24.794 1.00 43.44 107 GLY A N 1
ATOM 866 C CA . GLY A 1 107 ? 5.774 -7.299 26.174 1.00 43.44 107 GLY A CA 1
ATOM 867 C C . GLY A 1 107 ? 7.096 -7.643 26.867 1.00 43.44 107 GLY A C 1
ATOM 868 O O . GLY A 1 107 ? 7.505 -8.797 26.933 1.00 43.44 107 GLY A O 1
ATOM 869 N N . GLN A 1 108 ? 7.672 -6.595 27.460 1.00 45.62 108 GLN A N 1
ATOM 870 C CA . GLN A 1 108 ? 8.698 -6.593 28.505 1.00 45.62 108 GLN A CA 1
ATOM 871 C C . GLN A 1 108 ? 10.158 -6.857 28.065 1.00 45.62 108 GLN A C 1
ATOM 873 O O . GLN A 1 108 ? 10.570 -7.983 27.822 1.00 45.62 108 GLN A O 1
ATOM 878 N N . LYS A 1 109 ? 10.974 -5.787 28.169 1.00 47.19 109 LYS A N 1
ATOM 879 C CA . LYS A 1 109 ? 12.459 -5.732 28.244 1.00 47.19 109 LYS A CA 1
ATOM 880 C C . LYS A 1 109 ? 13.276 -5.552 26.950 1.00 47.19 109 LYS A C 1
ATOM 882 O O . LYS A 1 109 ? 14.140 -6.375 26.668 1.00 47.19 109 LYS A O 1
ATOM 887 N N . ARG A 1 110 ? 13.215 -4.393 26.283 1.00 48.47 110 ARG A N 1
ATOM 888 C CA . ARG A 1 110 ? 14.420 -3.864 25.601 1.00 48.47 110 ARG A CA 1
ATOM 889 C C . ARG A 1 110 ? 14.607 -2.372 25.864 1.00 48.47 110 ARG A C 1
ATOM 891 O O . ARG A 1 110 ? 14.105 -1.517 25.149 1.00 48.47 110 ARG A O 1
ATOM 898 N N . ARG A 1 111 ? 15.337 -2.091 26.949 1.00 46.78 111 ARG A N 1
ATOM 899 C CA . ARG A 1 111 ? 16.112 -0.858 27.119 1.00 46.78 111 ARG A CA 1
ATOM 900 C C . ARG A 1 111 ? 17.279 -0.900 26.120 1.00 46.78 111 ARG A C 1
ATOM 902 O O . ARG A 1 111 ? 17.956 -1.918 26.077 1.00 46.78 111 ARG A O 1
ATOM 909 N N . HIS A 1 112 ? 17.483 0.198 25.393 1.00 40.09 112 HIS A N 1
ATOM 910 C CA . HIS A 1 112 ? 18.773 0.742 24.941 1.00 40.09 112 HIS A CA 1
ATOM 911 C C . HIS A 1 112 ? 19.788 -0.225 24.286 1.00 40.09 112 HIS A C 1
ATOM 913 O O . HIS A 1 112 ? 20.495 -0.932 24.996 1.00 40.09 112 HIS A O 1
ATOM 919 N N . ASN A 1 113 ? 19.936 -0.181 22.954 1.00 38.19 113 ASN A N 1
ATOM 920 C CA . ASN A 1 113 ? 21.236 0.061 22.301 1.00 38.19 113 ASN A CA 1
ATOM 921 C C . ASN A 1 113 ? 21.136 0.110 20.774 1.00 38.19 113 ASN A C 1
ATOM 923 O O . ASN A 1 113 ? 20.513 -0.756 20.162 1.00 38.19 113 ASN A O 1
ATOM 927 N N . ASP A 1 114 ? 21.827 1.099 20.206 1.00 37.72 114 ASP A N 1
ATOM 928 C CA . ASP A 1 114 ? 22.237 1.172 18.809 1.00 37.72 114 ASP A CA 1
ATOM 929 C C . ASP A 1 114 ? 22.970 -0.106 18.389 1.00 37.72 114 ASP A C 1
ATOM 931 O O . ASP A 1 114 ? 23.960 -0.496 19.012 1.00 37.72 114 ASP A O 1
ATOM 935 N N . SER A 1 115 ? 22.503 -0.751 17.321 1.00 37.09 115 SER A N 1
ATOM 936 C CA . SER A 1 115 ? 23.345 -1.579 16.461 1.00 37.09 115 SER A CA 1
ATOM 937 C C . SER A 1 115 ? 22.630 -1.833 15.137 1.00 37.09 115 SER A C 1
ATOM 939 O O . SER A 1 115 ? 21.513 -2.348 15.105 1.00 37.09 115 SER A O 1
ATOM 941 N N . ASP A 1 116 ? 23.297 -1.381 14.081 1.00 28.86 116 ASP A N 1
ATOM 942 C CA . ASP A 1 116 ? 23.249 -1.799 12.685 1.00 28.86 116 ASP A CA 1
ATOM 943 C C . ASP A 1 116 ? 22.321 -2.957 12.287 1.00 28.86 116 ASP A C 1
ATOM 945 O O . ASP A 1 116 ? 22.343 -4.049 12.851 1.00 28.86 116 ASP A O 1
ATOM 949 N N . GLY A 1 117 ? 21.645 -2.760 11.149 1.00 27.69 117 GLY A N 1
ATOM 950 C CA . GLY A 1 117 ? 21.329 -3.872 10.252 1.00 27.69 117 GLY A CA 1
ATOM 951 C C . GLY A 1 117 ? 19.850 -4.199 10.083 1.00 27.69 117 GLY A C 1
ATOM 952 O O . GLY A 1 117 ? 19.414 -5.279 10.463 1.00 27.69 117 GLY A O 1
ATOM 953 N N . SER A 1 118 ? 19.104 -3.281 9.457 1.00 26.38 118 SER A N 1
ATOM 954 C CA . SER A 1 118 ? 17.990 -3.520 8.512 1.00 26.38 118 SER A CA 1
ATOM 955 C C . SER A 1 118 ? 16.993 -2.361 8.626 1.00 26.38 118 SER A C 1
ATOM 957 O O . SER A 1 118 ? 16.367 -2.225 9.682 1.00 26.38 118 SER A O 1
ATOM 959 N N . PRO A 1 119 ? 16.759 -1.530 7.587 1.00 32.25 119 PRO A N 1
ATOM 960 C CA . PRO A 1 119 ? 15.527 -0.766 7.548 1.00 32.25 119 PRO A CA 1
ATOM 961 C C . PRO A 1 119 ? 14.421 -1.784 7.271 1.00 32.25 119 PRO A C 1
ATOM 963 O O . PRO A 1 119 ? 14.063 -2.072 6.131 1.00 32.25 119 PRO A O 1
ATOM 966 N N . THR A 1 120 ? 13.903 -2.376 8.343 1.00 34.50 120 THR A N 1
ATOM 967 C CA . THR A 1 120 ? 12.633 -3.093 8.359 1.00 34.50 120 THR A CA 1
ATOM 968 C C . THR A 1 120 ? 11.539 -2.073 8.036 1.00 34.50 120 THR A C 1
ATOM 970 O O . THR A 1 120 ? 10.841 -1.559 8.907 1.00 34.50 120 THR A O 1
ATOM 973 N N . GLY A 1 121 ? 11.409 -1.737 6.748 1.00 39.16 121 GLY A N 1
ATOM 974 C CA . GLY A 1 121 ? 10.497 -0.720 6.216 1.00 39.16 121 GLY A CA 1
ATOM 975 C C . GLY A 1 121 ? 9.021 -0.976 6.527 1.00 39.16 121 GLY A C 1
ATOM 976 O O . GLY A 1 121 ? 8.187 -0.111 6.309 1.00 39.16 121 GLY A O 1
ATOM 977 N N . THR A 1 122 ? 8.686 -2.126 7.107 1.00 44.88 122 THR A N 1
ATOM 978 C CA . THR A 1 122 ? 7.336 -2.509 7.523 1.00 44.88 122 THR A CA 1
ATOM 979 C C . THR A 1 122 ? 6.829 -1.813 8.791 1.00 44.88 122 THR A C 1
ATOM 981 O O . THR A 1 122 ? 5.632 -1.878 9.057 1.00 44.88 122 THR A O 1
ATOM 984 N N . ALA A 1 123 ? 7.684 -1.154 9.585 1.00 49.69 123 ALA A N 1
ATOM 985 C CA . ALA A 1 123 ? 7.242 -0.432 10.789 1.00 49.69 123 ALA A CA 1
ATOM 986 C C . ALA A 1 123 ? 6.601 0.947 10.493 1.00 49.69 123 ALA A C 1
ATOM 988 O O . ALA A 1 123 ? 5.958 1.522 11.369 1.00 49.69 123 ALA A O 1
ATOM 989 N N . SER A 1 124 ? 6.743 1.471 9.269 1.00 73.25 124 SER A N 1
ATOM 990 C CA . SER A 1 124 ? 6.294 2.825 8.897 1.00 73.25 124 SER A CA 1
ATOM 991 C C . SER A 1 124 ? 4.823 2.890 8.453 1.00 73.25 124 SER A C 1
ATOM 993 O O . SER A 1 124 ? 4.122 3.864 8.723 1.00 73.25 124 SER A O 1
ATOM 995 N N . HIS A 1 125 ? 4.312 1.837 7.806 1.00 88.12 125 HIS A N 1
ATOM 996 C CA . HIS A 1 125 ? 3.082 1.921 7.003 1.00 88.12 125 HIS A CA 1
ATOM 997 C C . HIS A 1 125 ? 1.807 1.532 7.766 1.00 88.12 125 HIS A C 1
ATOM 999 O O . HIS A 1 125 ? 1.129 0.548 7.449 1.00 88.12 125 HIS A O 1
ATOM 1005 N N . LYS A 1 126 ? 1.498 2.287 8.825 1.00 90.31 126 LYS A N 1
ATOM 1006 C CA . LYS A 1 126 ? 0.405 1.990 9.765 1.00 90.31 126 LYS A CA 1
ATOM 1007 C C . LYS A 1 126 ? -0.980 2.094 9.124 1.00 90.31 126 LYS A C 1
ATOM 1009 O O . LYS A 1 126 ? -1.837 1.248 9.392 1.00 90.31 126 LYS A O 1
ATOM 1014 N N . CYS A 1 127 ? -1.215 3.105 8.292 1.00 92.19 127 CYS A N 1
ATOM 1015 C CA . CYS A 1 127 ? -2.482 3.285 7.592 1.00 92.19 127 CYS A CA 1
ATOM 1016 C C . CYS A 1 127 ? -2.650 2.225 6.504 1.00 92.19 127 CYS A C 1
ATOM 1018 O O . CYS A 1 127 ? -3.670 1.533 6.480 1.00 92.19 127 CYS A O 1
ATOM 1020 N N . ALA A 1 128 ? -1.638 2.021 5.656 1.00 93.06 128 ALA A N 1
ATOM 1021 C CA . ALA A 1 128 ? -1.680 1.011 4.596 1.00 93.06 128 ALA A CA 1
ATOM 1022 C C . ALA A 1 128 ? -1.931 -0.400 5.151 1.00 93.06 128 ALA A C 1
ATOM 1024 O O . ALA A 1 128 ? -2.565 -1.233 4.501 1.00 93.06 128 ALA A O 1
ATOM 1025 N N . ALA A 1 129 ? -1.487 -0.663 6.381 1.00 91.25 129 ALA A N 1
ATOM 1026 C CA . ALA A 1 129 ? -1.737 -1.914 7.072 1.00 91.25 129 ALA A CA 1
ATOM 1027 C C . ALA A 1 129 ? -3.225 -2.150 7.393 1.00 91.25 129 ALA A C 1
ATOM 1029 O O . ALA A 1 129 ? -3.660 -3.299 7.397 1.00 91.25 129 ALA A O 1
ATOM 1030 N N . VAL A 1 130 ? -4.027 -1.117 7.657 1.00 91.88 130 VAL A N 1
ATOM 1031 C CA . VAL A 1 130 ? -5.454 -1.276 8.011 1.00 91.88 130 VAL A CA 1
ATOM 1032 C C . VAL A 1 130 ? -6.407 -1.016 6.847 1.00 91.88 130 VAL A C 1
ATOM 1034 O O . VAL A 1 130 ? -7.535 -1.514 6.870 1.00 91.88 130 VAL A O 1
ATOM 1037 N N . LEU A 1 131 ? -5.961 -0.276 5.832 1.00 92.88 131 LEU A N 1
ATOM 1038 C CA . LEU A 1 131 ? -6.751 0.069 4.654 1.00 92.88 131 LEU A CA 1
ATOM 1039 C C . LEU A 1 131 ? -7.096 -1.166 3.809 1.00 92.88 131 LEU A C 1
ATOM 1041 O O . LEU A 1 131 ? -6.187 -1.896 3.416 1.00 92.88 131 LEU A O 1
ATOM 1045 N N . PRO A 1 132 ? -8.378 -1.390 3.480 1.00 93.25 132 PRO A N 1
ATOM 1046 C CA . PRO A 1 132 ? -8.786 -2.335 2.443 1.00 93.25 132 PRO A CA 1
ATOM 1047 C C . PRO A 1 132 ? -8.290 -1.923 1.052 1.00 93.25 132 PRO A C 1
ATOM 1049 O O . PRO A 1 132 ? -8.131 -0.735 0.769 1.00 93.25 132 PRO A O 1
ATOM 1052 N N . VAL A 1 133 ? -8.082 -2.898 0.165 1.00 93.88 133 VAL A N 1
ATOM 1053 C CA . VAL A 1 133 ? -7.568 -2.679 -1.202 1.00 93.88 133 VAL A CA 1
ATOM 1054 C C . VAL A 1 133 ? -8.418 -1.738 -2.065 1.00 93.88 133 VAL A C 1
ATOM 1056 O O . VAL A 1 133 ? -7.890 -1.127 -2.988 1.00 93.88 133 VAL A O 1
ATOM 1059 N N . GLU A 1 134 ? -9.705 -1.546 -1.775 1.00 93.69 134 GLU A N 1
ATOM 1060 C CA . GLU A 1 134 ? -10.553 -0.561 -2.460 1.00 93.69 134 GLU A CA 1
ATOM 1061 C C . GLU A 1 134 ? -10.006 0.869 -2.320 1.00 93.69 134 GLU A C 1
ATOM 1063 O O . GLU A 1 134 ? -10.060 1.654 -3.269 1.00 93.69 134 GLU A O 1
ATOM 1068 N N . TYR A 1 135 ? -9.393 1.191 -1.176 1.00 94.56 135 TYR A N 1
ATOM 1069 C CA . TYR A 1 135 ? -8.752 2.488 -0.960 1.00 94.56 135 TYR A CA 1
ATOM 1070 C C . TYR A 1 135 ? -7.529 2.697 -1.855 1.00 94.56 135 TYR A C 1
ATOM 1072 O O . TYR A 1 135 ? -7.203 3.841 -2.167 1.00 94.56 135 TYR A O 1
ATOM 1080 N N . LEU A 1 136 ? -6.887 1.622 -2.327 1.00 95.38 136 LEU A N 1
ATOM 1081 C CA . LEU A 1 136 ? -5.799 1.718 -3.298 1.00 95.38 136 LEU A CA 1
ATOM 1082 C C . LEU A 1 136 ? -6.309 2.194 -4.668 1.00 95.38 136 LEU A C 1
ATOM 1084 O O . LEU A 1 136 ? -5.642 2.993 -5.319 1.00 95.38 136 LEU A O 1
ATOM 1088 N N . LEU A 1 137 ? -7.519 1.789 -5.079 1.00 95.31 137 LEU A N 1
ATOM 1089 C CA . LEU A 1 137 ? -8.149 2.311 -6.301 1.00 95.31 137 LEU A CA 1
ATOM 1090 C C . LEU A 1 137 ? -8.441 3.810 -6.166 1.00 95.31 137 LEU A C 1
ATOM 1092 O O . LEU A 1 137 ? -8.126 4.589 -7.066 1.00 95.31 137 LEU A O 1
ATOM 1096 N N . ARG A 1 138 ? -8.999 4.230 -5.021 1.00 94.56 138 ARG A N 1
ATOM 1097 C CA . ARG A 1 138 ? -9.250 5.652 -4.732 1.00 94.56 138 ARG A CA 1
ATOM 1098 C C . ARG A 1 138 ? -7.949 6.454 -4.730 1.00 94.56 138 ARG A C 1
ATOM 1100 O O . ARG A 1 138 ? -7.904 7.544 -5.297 1.00 94.56 138 ARG A O 1
ATOM 1107 N N . PHE A 1 139 ? -6.890 5.895 -4.150 1.00 95.25 139 PHE A N 1
ATOM 1108 C CA . PHE A 1 139 ? -5.559 6.488 -4.164 1.00 95.25 139 PHE A CA 1
ATOM 1109 C C . PHE A 1 139 ? -5.020 6.657 -5.589 1.00 95.25 139 PHE A C 1
ATOM 1111 O O . PHE A 1 139 ? -4.641 7.764 -5.955 1.00 95.25 139 PHE A O 1
ATOM 1118 N N . PHE A 1 140 ? -5.041 5.615 -6.426 1.00 95.56 140 PHE A N 1
ATOM 1119 C CA . PHE A 1 140 ? -4.558 5.714 -7.808 1.00 95.56 140 PHE A CA 1
ATOM 1120 C C . PHE A 1 140 ? -5.368 6.693 -8.661 1.00 95.56 140 PHE A C 1
ATOM 1122 O O . PHE A 1 140 ? -4.804 7.329 -9.549 1.00 95.56 140 PHE A O 1
ATOM 1129 N N . MET A 1 141 ? -6.657 6.885 -8.370 1.00 93.75 141 MET A N 1
ATOM 1130 C CA . MET A 1 141 ? -7.454 7.939 -9.004 1.00 93.75 141 MET A CA 1
ATOM 1131 C C . MET A 1 141 ? -6.978 9.342 -8.597 1.00 93.75 141 MET A C 1
ATOM 1133 O O . MET A 1 141 ? -6.932 10.241 -9.434 1.00 93.75 141 MET A O 1
ATOM 1137 N N . ALA A 1 142 ? -6.598 9.537 -7.333 1.00 92.50 142 ALA A N 1
ATOM 1138 C CA . ALA A 1 142 ? -6.079 10.809 -6.830 1.00 92.50 142 ALA A CA 1
ATOM 1139 C C . ALA A 1 142 ? -4.595 11.047 -7.175 1.00 92.50 142 ALA A C 1
ATOM 1141 O O . ALA A 1 142 ? -4.146 12.196 -7.200 1.00 92.50 142 ALA A O 1
ATOM 1142 N N . LEU A 1 143 ? -3.833 9.986 -7.460 1.00 93.12 143 LEU A N 1
ATOM 1143 C CA . LEU A 1 143 ? -2.379 10.012 -7.622 1.00 93.12 143 LEU A CA 1
ATOM 1144 C C . LEU A 1 143 ? -1.879 11.054 -8.639 1.00 93.12 143 LEU A C 1
ATOM 1146 O O . LEU A 1 143 ? -0.961 11.792 -8.285 1.00 93.12 143 LEU A O 1
ATOM 1150 N N . PRO A 1 144 ? -2.462 11.217 -9.846 1.00 91.75 144 PRO A N 1
ATOM 1151 C CA . PRO A 1 144 ? -2.024 12.267 -10.768 1.00 91.75 144 PRO A CA 1
ATOM 1152 C C . PRO A 1 144 ? -2.098 13.677 -10.163 1.00 91.75 144 PRO A C 1
ATOM 1154 O O . PRO A 1 144 ? -1.182 14.478 -10.339 1.00 91.75 144 PRO A O 1
ATOM 1157 N N . SER A 1 145 ? -3.166 13.974 -9.413 1.00 90.38 145 SER A N 1
ATOM 1158 C CA . SER A 1 145 ? -3.340 15.268 -8.741 1.00 90.38 145 SER A CA 1
ATOM 1159 C C . SER A 1 145 ? -2.364 15.437 -7.577 1.00 90.38 145 SER A C 1
ATOM 1161 O O . SER A 1 145 ? -1.818 16.525 -7.395 1.00 90.38 145 SER A O 1
ATOM 1163 N N . ILE A 1 146 ? -2.101 14.358 -6.836 1.00 89.94 146 ILE A N 1
ATOM 1164 C CA . ILE A 1 146 ? -1.118 14.328 -5.750 1.00 89.94 146 ILE A CA 1
ATOM 1165 C C . ILE A 1 146 ? 0.289 14.610 -6.294 1.00 89.94 146 ILE A C 1
ATOM 1167 O O . ILE A 1 146 ? 0.969 15.500 -5.791 1.00 89.94 146 ILE A O 1
ATOM 1171 N N . LEU A 1 147 ? 0.712 13.928 -7.362 1.00 89.62 147 LEU A N 1
ATOM 1172 C CA . LEU A 1 147 ? 2.020 14.155 -7.988 1.00 89.62 147 LEU A CA 1
ATOM 1173 C C . LEU A 1 147 ? 2.148 15.583 -8.531 1.00 89.62 147 LEU A C 1
ATOM 1175 O O . LEU A 1 147 ? 3.149 16.244 -8.277 1.00 89.62 147 LEU A O 1
ATOM 1179 N N . ALA A 1 148 ? 1.102 16.105 -9.178 1.00 88.69 148 ALA A N 1
ATOM 1180 C CA . ALA A 1 148 ? 1.083 17.493 -9.635 1.00 88.69 148 ALA A CA 1
ATOM 1181 C C . ALA A 1 148 ? 1.174 18.507 -8.477 1.00 88.69 148 ALA A C 1
ATOM 1183 O O . ALA A 1 148 ? 1.671 19.617 -8.663 1.00 88.69 148 ALA A O 1
ATOM 1184 N N . HIS A 1 149 ? 0.687 18.159 -7.282 1.00 87.31 149 HIS A N 1
ATOM 1185 C CA . HIS A 1 149 ? 0.864 18.980 -6.087 1.00 87.31 149 HIS A CA 1
ATOM 1186 C C . HIS A 1 149 ? 2.314 18.946 -5.582 1.00 87.31 149 HIS A C 1
ATOM 1188 O O . HIS A 1 149 ? 2.863 20.005 -5.280 1.00 87.31 149 HIS A O 1
ATOM 1194 N N . TYR A 1 150 ? 2.959 17.775 -5.562 1.00 84.56 150 TYR A N 1
ATOM 1195 C CA . TYR A 1 150 ? 4.381 17.661 -5.213 1.00 84.56 150 TYR A CA 1
ATOM 1196 C C . TYR A 1 150 ? 5.286 18.423 -6.184 1.00 84.56 150 TYR A C 1
ATOM 1198 O O . TYR A 1 150 ? 6.172 19.141 -5.726 1.00 84.56 150 TYR A O 1
ATOM 1206 N N . ASP A 1 151 ? 5.021 18.353 -7.491 1.00 87.94 151 ASP A N 1
ATOM 1207 C CA . ASP A 1 151 ? 5.769 19.117 -8.501 1.00 87.94 151 ASP A CA 1
ATOM 1208 C C . ASP A 1 151 ? 5.705 20.631 -8.221 1.00 87.94 151 ASP A C 1
ATOM 1210 O O . ASP A 1 151 ? 6.702 21.349 -8.315 1.00 87.94 151 ASP A O 1
ATOM 1214 N N . LYS A 1 152 ? 4.528 21.128 -7.811 1.00 87.50 152 LYS A N 1
ATOM 1215 C CA . LYS A 1 152 ? 4.341 22.539 -7.439 1.00 87.50 152 LYS A CA 1
ATOM 1216 C C . LYS A 1 152 ? 5.093 22.910 -6.162 1.00 87.50 152 LYS A C 1
ATOM 1218 O O . LYS A 1 152 ? 5.677 23.988 -6.112 1.00 87.50 152 LYS A O 1
ATOM 1223 N N . LEU A 1 153 ? 5.079 22.049 -5.143 1.00 83.62 153 LEU A N 1
ATOM 1224 C CA . LEU A 1 153 ? 5.793 22.289 -3.883 1.00 83.62 153 LEU A CA 1
ATOM 1225 C C . LEU A 1 153 ? 7.316 22.249 -4.059 1.00 83.62 153 LEU A C 1
ATOM 1227 O O . LEU A 1 153 ? 8.021 23.041 -3.443 1.00 83.62 153 LEU A O 1
ATOM 1231 N N . GLY A 1 154 ? 7.820 21.348 -4.904 1.00 79.38 154 GLY A N 1
ATOM 1232 C CA . GLY A 1 154 ? 9.249 21.199 -5.184 1.00 79.38 154 GLY A CA 1
ATOM 1233 C C . GLY A 1 154 ? 9.809 22.222 -6.174 1.00 79.38 154 GLY A C 1
ATOM 1234 O O . GLY A 1 154 ? 11.007 22.199 -6.452 1.00 79.38 154 GLY A O 1
ATOM 1235 N N . GLY A 1 155 ? 8.963 23.084 -6.750 1.00 81.56 155 GLY A N 1
ATOM 1236 C CA . GLY A 1 155 ? 9.362 24.073 -7.757 1.00 81.56 155 GLY A CA 1
ATOM 1237 C C . GLY A 1 155 ? 9.922 23.465 -9.048 1.00 81.56 155 GLY A C 1
ATOM 1238 O O . GLY A 1 155 ? 10.508 24.177 -9.860 1.00 81.56 155 GLY A O 1
ATOM 1239 N N . SER A 1 156 ? 9.773 22.156 -9.242 1.00 80.69 156 SER A N 1
ATOM 1240 C CA . SER A 1 156 ? 10.286 21.426 -10.394 1.00 80.69 156 SER A CA 1
ATOM 1241 C C . SER A 1 156 ? 9.402 20.221 -10.679 1.00 80.69 156 SER A C 1
ATOM 1243 O O . SER A 1 156 ? 8.882 19.578 -9.771 1.00 80.69 156 SER A O 1
ATOM 1245 N N . THR A 1 157 ? 9.218 19.923 -11.961 1.00 85.81 157 THR A N 1
ATOM 1246 C CA . THR A 1 157 ? 8.494 18.729 -12.394 1.00 85.81 157 THR A CA 1
ATOM 1247 C C . THR A 1 157 ? 9.348 17.494 -12.158 1.00 85.81 157 THR A C 1
ATOM 1249 O O . THR A 1 157 ? 10.512 17.475 -12.572 1.00 85.81 157 THR A O 1
ATOM 1252 N N . MET A 1 158 ? 8.768 16.443 -11.578 1.00 83.44 158 MET A N 1
ATOM 1253 C CA . MET A 1 158 ? 9.420 15.145 -11.451 1.00 83.44 158 MET A CA 1
ATOM 1254 C C . MET A 1 158 ? 9.972 14.689 -12.815 1.00 83.44 158 MET A C 1
ATOM 1256 O O . MET A 1 158 ? 9.205 14.592 -13.780 1.00 83.44 158 MET A O 1
ATOM 1260 N N . PRO A 1 159 ? 11.282 14.391 -12.924 1.00 86.12 159 PRO A N 1
ATOM 1261 C CA . PRO A 1 159 ? 11.860 13.944 -14.183 1.00 86.12 159 PRO A CA 1
ATOM 1262 C C . PRO A 1 159 ? 11.169 12.679 -14.703 1.00 86.12 159 PRO A C 1
ATOM 1264 O O . PRO A 1 159 ? 10.832 11.774 -13.933 1.00 86.12 159 PRO A O 1
ATOM 1267 N N . SER A 1 160 ? 11.018 12.577 -16.025 1.00 86.25 160 SER A N 1
ATOM 1268 C CA . SER A 1 160 ? 10.384 11.425 -16.685 1.00 86.25 160 SER A CA 1
ATOM 1269 C C . SER A 1 160 ? 11.044 10.092 -16.318 1.00 86.25 160 SER A C 1
ATOM 1271 O O . SER A 1 160 ? 10.349 9.089 -16.173 1.00 86.25 160 SER A O 1
ATOM 1273 N N . ALA A 1 161 ? 12.359 10.101 -16.076 1.00 85.94 161 ALA A N 1
ATOM 1274 C CA . ALA A 1 161 ? 13.134 8.945 -15.625 1.00 85.94 161 ALA A CA 1
ATOM 1275 C C . ALA A 1 161 ? 12.653 8.348 -14.287 1.00 85.94 161 ALA A C 1
ATOM 1277 O O . ALA A 1 161 ? 12.872 7.166 -14.046 1.00 85.94 161 ALA A O 1
ATOM 1278 N N . TYR A 1 162 ? 11.982 9.135 -13.439 1.00 85.56 162 TYR A N 1
ATOM 1279 C CA . TYR A 1 162 ? 11.374 8.666 -12.187 1.00 85.56 162 TYR A CA 1
ATOM 1280 C C . TYR A 1 162 ? 9.863 8.471 -12.318 1.00 85.56 162 TYR A C 1
ATOM 1282 O O . TYR A 1 162 ? 9.301 7.527 -11.764 1.00 85.56 162 TYR A O 1
ATOM 1290 N N . LYS A 1 163 ? 9.203 9.337 -13.096 1.00 90.00 163 LYS A N 1
ATOM 1291 C CA . LYS A 1 163 ? 7.750 9.309 -13.288 1.00 90.00 163 LYS A CA 1
ATOM 1292 C C . LYS A 1 163 ? 7.288 8.087 -14.089 1.00 90.00 163 LYS A C 1
ATOM 1294 O O . LYS A 1 163 ? 6.265 7.496 -13.754 1.00 90.00 163 LYS A O 1
ATOM 1299 N N . GLN A 1 164 ? 8.024 7.694 -15.131 1.00 92.69 164 GLN A N 1
ATOM 1300 C CA . GLN A 1 164 ? 7.631 6.570 -15.984 1.00 92.69 164 GLN A CA 1
ATOM 1301 C C . GLN A 1 164 ? 7.670 5.223 -15.237 1.00 92.69 164 GLN A C 1
ATOM 1303 O O . GLN A 1 164 ? 6.643 4.546 -15.255 1.00 92.69 164 GLN A O 1
ATOM 1308 N N . PRO A 1 165 ? 8.741 4.867 -14.491 1.00 94.19 165 PRO A N 1
ATOM 1309 C CA . PRO A 1 165 ? 8.735 3.660 -13.660 1.00 94.19 165 PRO A CA 1
ATOM 1310 C C . PRO A 1 165 ? 7.579 3.609 -12.655 1.00 94.19 165 PRO A C 1
ATOM 1312 O O . PRO A 1 165 ? 7.000 2.547 -12.435 1.00 94.19 165 PRO A O 1
ATOM 1315 N N . LEU A 1 166 ? 7.197 4.755 -12.077 1.00 95.06 166 LEU A N 1
ATOM 1316 C CA . LEU A 1 166 ? 6.047 4.821 -11.178 1.00 95.06 166 LEU A CA 1
ATOM 1317 C C . LEU A 1 166 ? 4.742 4.465 -11.903 1.00 95.06 166 LEU A C 1
ATOM 1319 O O . LEU A 1 166 ? 3.967 3.663 -11.384 1.00 95.06 166 LEU A O 1
ATOM 1323 N N . TRP A 1 167 ? 4.497 5.010 -13.099 1.00 95.75 167 TRP A N 1
ATOM 1324 C CA . TRP A 1 167 ? 3.311 4.647 -13.884 1.00 95.75 167 TRP A CA 1
ATOM 1325 C C . TRP A 1 167 ? 3.323 3.183 -14.313 1.00 95.75 167 TRP A C 1
ATOM 1327 O O . TRP A 1 167 ? 2.295 2.519 -14.201 1.00 95.75 167 TRP A O 1
ATOM 1337 N N . ASP A 1 168 ? 4.472 2.654 -14.734 1.00 96.25 168 ASP A N 1
ATOM 1338 C CA . ASP A 1 168 ? 4.609 1.246 -15.117 1.00 96.25 168 ASP A CA 1
ATOM 1339 C C . ASP A 1 168 ? 4.302 0.319 -13.928 1.00 96.25 168 ASP A C 1
ATOM 1341 O O . ASP A 1 168 ? 3.587 -0.676 -14.071 1.00 96.25 168 ASP A O 1
ATOM 1345 N N . TYR A 1 169 ? 4.773 0.674 -12.728 1.00 97.19 169 TYR A N 1
ATOM 1346 C CA . TYR A 1 169 ? 4.434 -0.024 -11.489 1.00 97.19 169 TYR A CA 1
ATOM 1347 C C . TYR A 1 169 ? 2.939 0.082 -11.155 1.00 97.19 169 TYR A C 1
ATOM 1349 O O . TYR A 1 169 ? 2.294 -0.938 -10.919 1.00 97.19 169 TYR A O 1
ATOM 1357 N N . VAL A 1 170 ? 2.354 1.285 -11.175 1.00 97.19 170 VAL A N 1
ATOM 1358 C CA .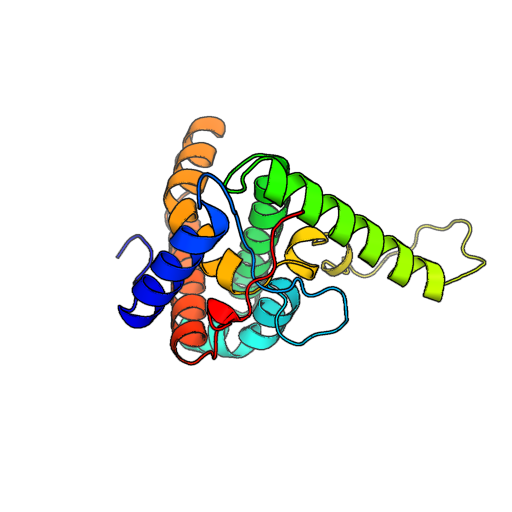 VAL A 1 170 ? 0.924 1.497 -10.883 1.00 97.19 170 VAL A CA 1
ATOM 1359 C C . VAL A 1 170 ? 0.043 0.712 -11.853 1.00 97.19 170 VAL A C 1
ATOM 1361 O O . VAL A 1 170 ? -0.890 0.039 -11.419 1.00 97.19 170 VAL A O 1
ATOM 1364 N N . ASN A 1 171 ? 0.360 0.724 -13.148 1.00 97.44 171 ASN A N 1
ATOM 1365 C CA . ASN A 1 171 ? -0.384 -0.017 -14.165 1.00 97.44 171 ASN A CA 1
ATOM 1366 C C . ASN A 1 171 ? -0.219 -1.535 -14.015 1.00 97.44 171 ASN A C 1
ATOM 1368 O O . ASN A 1 171 ? -1.183 -2.277 -14.222 1.00 97.44 171 ASN A O 1
ATOM 1372 N N . ALA A 1 172 ? 0.945 -2.012 -13.563 1.00 97.44 172 ALA A N 1
ATOM 1373 C CA . ALA A 1 172 ? 1.127 -3.409 -13.183 1.00 97.44 172 ALA A CA 1
ATOM 1374 C C . ALA A 1 172 ? 0.242 -3.794 -11.986 1.00 97.44 172 ALA A C 1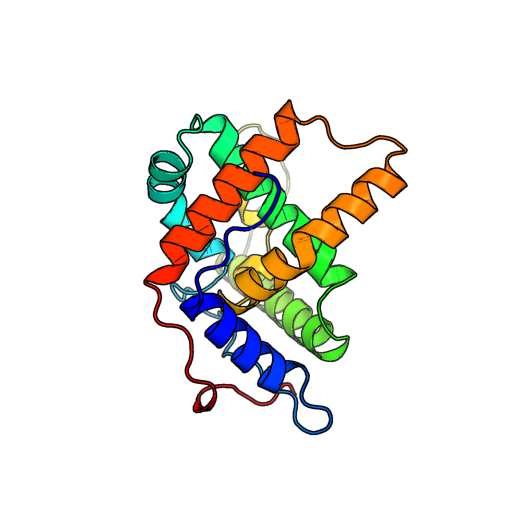
ATOM 1376 O O . ALA A 1 172 ? -0.447 -4.814 -12.041 1.00 97.44 172 ALA A O 1
ATOM 1377 N N . ILE A 1 173 ? 0.183 -2.961 -10.941 1.00 97.62 173 ILE A N 1
ATOM 1378 C CA . ILE A 1 173 ? -0.696 -3.192 -9.787 1.00 97.62 173 ILE A CA 1
ATOM 1379 C C . ILE A 1 173 ? -2.168 -3.168 -10.205 1.00 97.62 173 ILE A C 1
ATOM 1381 O O . ILE A 1 173 ? -2.905 -4.097 -9.885 1.00 97.62 173 ILE A O 1
ATOM 1385 N N . ILE A 1 174 ? -2.593 -2.170 -10.980 1.00 96.94 174 ILE A N 1
ATOM 1386 C CA . ILE A 1 174 ? -3.940 -2.095 -11.559 1.00 96.94 174 ILE A CA 1
ATOM 1387 C C . ILE A 1 174 ? -4.259 -3.358 -12.357 1.00 96.9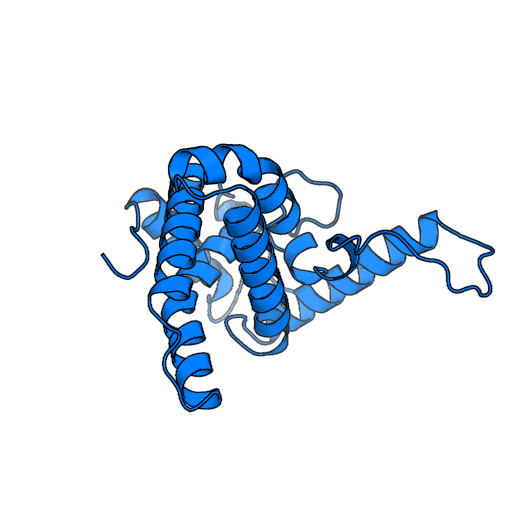4 174 ILE A C 1
ATOM 1389 O O . ILE A 1 174 ? -5.370 -3.875 -12.259 1.00 96.94 174 ILE A O 1
ATOM 1393 N N . SER A 1 175 ? -3.293 -3.892 -13.108 1.00 96.12 175 SER A N 1
ATOM 1394 C CA . SER A 1 175 ? -3.482 -5.134 -13.848 1.00 96.12 175 SER A CA 1
ATOM 1395 C C . SER A 1 175 ? -3.702 -6.340 -12.943 1.00 96.12 175 SER A C 1
ATOM 1397 O O . SER A 1 175 ? -4.593 -7.132 -13.227 1.00 96.12 175 SER A O 1
ATOM 1399 N N . ILE A 1 176 ? -2.957 -6.455 -11.845 1.00 95.88 176 ILE A N 1
ATOM 1400 C CA . ILE A 1 176 ? -3.144 -7.514 -10.838 1.00 95.88 176 ILE A CA 1
ATOM 1401 C C . ILE A 1 176 ? -4.508 -7.371 -10.156 1.00 95.88 176 ILE A C 1
ATOM 1403 O O . ILE A 1 176 ? -5.203 -8.354 -9.915 1.00 95.88 176 ILE A O 1
ATOM 1407 N N . MET A 1 177 ? -4.924 -6.134 -9.879 1.00 95.69 177 MET A N 1
ATOM 1408 C CA . MET A 1 177 ? -6.199 -5.847 -9.227 1.00 95.69 177 MET A CA 1
ATOM 1409 C C . MET A 1 177 ? -7.415 -6.237 -10.074 1.00 95.69 177 MET A C 1
ATOM 1411 O O . MET A 1 177 ? -8.487 -6.446 -9.506 1.00 95.69 177 MET A O 1
ATOM 1415 N N . LYS A 1 178 ? -7.277 -6.360 -11.405 1.00 93.56 178 LYS A N 1
ATOM 1416 C CA . LYS A 1 178 ? -8.387 -6.720 -12.309 1.00 93.56 178 LYS A CA 1
ATOM 1417 C C . LYS A 1 178 ? -9.058 -8.028 -11.928 1.00 93.56 178 LYS A C 1
ATOM 1419 O O . LYS A 1 178 ? -10.256 -8.143 -12.172 1.00 93.56 178 LYS A O 1
ATOM 1424 N N . ASP A 1 179 ? -8.314 -8.954 -11.334 1.00 89.38 179 ASP A N 1
ATOM 1425 C CA . ASP A 1 179 ? -8.763 -10.311 -11.019 1.00 89.38 179 ASP A CA 1
ATOM 1426 C C . ASP A 1 179 ? -9.123 -10.494 -9.537 1.00 89.38 179 ASP A C 1
ATOM 1428 O O . ASP A 1 179 ? -9.441 -11.599 -9.107 1.00 89.38 179 ASP A O 1
ATOM 1432 N N . LEU A 1 180 ? -9.114 -9.416 -8.743 1.00 91.62 180 LEU A N 1
ATOM 1433 C CA . LEU A 1 180 ? -9.474 -9.475 -7.328 1.00 91.62 180 LEU A CA 1
ATOM 1434 C C . LEU A 1 180 ? -10.990 -9.516 -7.100 1.00 91.62 180 LEU A C 1
ATOM 1436 O O . LEU A 1 180 ? -11.779 -8.864 -7.792 1.00 91.62 180 LEU A O 1
ATOM 1440 N N . ASP A 1 181 ? -11.373 -10.209 -6.030 1.00 91.19 181 ASP A N 1
ATOM 1441 C CA . ASP A 1 181 ? -12.724 -10.185 -5.475 1.00 91.19 181 ASP A CA 1
ATOM 1442 C C . ASP A 1 181 ? -12.851 -9.085 -4.417 1.00 91.19 181 ASP A C 1
ATOM 1444 O O . ASP A 1 181 ? -12.530 -9.281 -3.239 1.00 91.19 181 ASP A O 1
ATOM 1448 N N . PHE A 1 182 ? -13.326 -7.919 -4.844 1.00 92.44 182 PHE A N 1
ATOM 1449 C CA . PHE A 1 182 ? -13.612 -6.776 -3.974 1.00 92.44 182 PHE A CA 1
ATOM 1450 C C . PHE A 1 182 ? -14.827 -7.022 -3.074 1.00 92.44 182 PHE A C 1
ATOM 1452 O O . PHE A 1 182 ? -15.654 -7.896 -3.345 1.00 92.44 182 PHE A O 1
ATOM 1459 N N . PHE A 1 183 ? -14.945 -6.252 -1.992 1.00 89.75 183 PHE A N 1
ATOM 1460 C CA . PHE A 1 183 ? -16.120 -6.312 -1.128 1.00 89.75 183 PHE A CA 1
ATOM 1461 C C . PHE A 1 183 ? -17.388 -5.910 -1.892 1.00 89.75 183 PHE A C 1
ATOM 1463 O O . PHE A 1 183 ? -17.434 -4.867 -2.547 1.00 89.75 183 PHE A O 1
ATOM 1470 N N . ASP A 1 184 ? -18.439 -6.717 -1.748 1.00 89.62 184 ASP A N 1
ATOM 1471 C CA . ASP A 1 184 ? -19.788 -6.330 -2.157 1.00 89.62 184 ASP A CA 1
ATOM 1472 C C . ASP A 1 184 ? -20.209 -5.075 -1.362 1.00 89.62 184 ASP A C 1
ATOM 1474 O O . ASP A 1 184 ? -20.050 -5.071 -0.135 1.00 89.62 184 ASP A O 1
ATOM 1478 N N . PRO A 1 185 ? -20.750 -4.020 -2.003 1.00 89.62 185 PRO A N 1
ATOM 1479 C CA . PRO A 1 185 ? -21.329 -2.869 -1.308 1.00 89.62 185 PRO A CA 1
ATOM 1480 C C . PRO A 1 185 ? -22.275 -3.228 -0.149 1.00 89.62 185 PRO A C 1
ATOM 1482 O O . PRO A 1 185 ? -22.322 -2.508 0.848 1.00 89.62 185 PRO A O 1
ATOM 1485 N N . ALA A 1 186 ? -22.986 -4.360 -0.211 1.00 91.88 186 ALA A N 1
ATOM 1486 C CA . ALA A 1 186 ? -23.835 -4.840 0.882 1.00 91.88 186 ALA A CA 1
ATOM 1487 C C . ALA A 1 186 ? -23.053 -5.167 2.171 1.00 91.88 186 ALA A C 1
ATOM 1489 O O . ALA A 1 186 ? -23.586 -5.009 3.272 1.00 91.88 186 ALA A O 1
ATOM 1490 N N . ALA A 1 187 ? -21.786 -5.577 2.050 1.00 91.94 187 ALA A N 1
ATOM 1491 C CA . ALA A 1 187 ? -20.898 -5.894 3.168 1.00 91.94 187 ALA A CA 1
ATOM 1492 C C . ALA A 1 187 ? -20.253 -4.650 3.806 1.00 91.94 187 ALA A C 1
ATOM 1494 O O . ALA A 1 187 ? -19.546 -4.772 4.810 1.00 91.94 187 ALA A O 1
ATOM 1495 N N . TYR A 1 188 ? -20.469 -3.457 3.244 1.00 93.06 188 TYR A N 1
ATOM 1496 C CA . TYR A 1 188 ? -19.901 -2.232 3.792 1.00 93.06 188 TYR A CA 1
ATOM 1497 C C . TYR A 1 188 ? -20.538 -1.919 5.144 1.00 93.06 188 TYR A C 1
ATOM 1499 O O . TYR A 1 188 ? -21.757 -1.984 5.337 1.00 93.06 188 TYR A O 1
ATOM 1507 N N . ILE A 1 189 ? -19.709 -1.524 6.097 1.00 92.56 189 ILE A N 1
ATOM 1508 C CA . ILE A 1 189 ? -20.140 -1.182 7.447 1.00 92.56 189 ILE A CA 1
ATOM 1509 C C . ILE A 1 189 ? -20.313 0.335 7.569 1.00 92.56 189 ILE A C 1
ATOM 1511 O O . ILE A 1 189 ? -19.555 1.084 6.950 1.00 92.56 189 ILE A O 1
ATOM 1515 N N . PRO A 1 190 ? -21.296 0.823 8.346 1.00 91.69 190 PRO A N 1
ATOM 1516 C CA . PRO A 1 190 ? -21.418 2.248 8.619 1.00 91.69 190 PRO A CA 1
ATOM 1517 C C . PRO A 1 190 ? -20.124 2.795 9.218 1.00 91.69 190 PRO A C 1
ATOM 1519 O O . PRO A 1 190 ? -19.610 2.255 10.199 1.00 91.69 190 PRO A O 1
ATOM 1522 N N . LEU A 1 191 ? -19.623 3.885 8.649 1.00 86.06 191 LEU A N 1
ATOM 1523 C CA . LEU A 1 191 ? -18.507 4.624 9.210 1.00 86.06 191 LEU A CA 1
ATOM 1524 C C . LEU A 1 191 ? -19.046 5.328 10.462 1.00 86.06 191 LEU A C 1
ATOM 1526 O O . LEU A 1 191 ? -19.827 6.269 10.332 1.00 86.06 191 LEU A O 1
ATOM 1530 N N . LYS A 1 192 ? -18.731 4.831 11.660 1.00 77.75 192 LYS A N 1
ATOM 1531 C CA . LYS A 1 192 ? -19.192 5.368 12.952 1.00 77.75 192 LYS A CA 1
ATOM 1532 C C . LYS A 1 192 ? -18.019 5.898 13.758 1.00 77.75 192 LYS A C 1
ATOM 1534 O O . LYS A 1 192 ? -16.996 5.185 13.833 1.00 77.75 192 LYS A O 1
#

pLDDT: mean 84.73, std 16.7, range [26.38, 97.62]

Foldseek 3Di:
DAAAPADPLLVVLLVLQCCQQVVPPWRWHFQWCLDPDCFFLLNLLVVCLVQLCVQLVDDSVLSVVLSLVLLVVVVVCLVPHLHDPLRSVVLVVSLVVSLCVVVVVVDDDDDDDDDDDDPPVVVPRSSSNTDGCSVVSSCSVCVVVVQVVVCVVVVHRDDCVSSVSNNSSNNSSSVVCSPDDDDDSVNIGGSD

Organism: Trypanosoma cruzi (strain CL Brener) (NCBI:txid353153)

Secondary structure (DSSP, 8-state):
--S----HHHHHHHHHHHHHHT-SSS-EEPPP--SS-TTBHHHHHHHTHHHHHHHH---HHHHHHHHHHHHHHHHHHHHHSSS-HHHHHHHHHHHHHHHHHHHHHT-S------------GGGS-HHHHHSBTHHHHHHHHHHHHHHHHHHHHTTSPPPHHHHHHHHHHHHHHHHHHTT--PPPGGGPEE--

Radius of gyration: 17.49 Å; chains: 1; bounding box: 49×35×51 Å

Sequence (192 aa):
MEGVDWPPRLLLVLRRHLEQVEHPEFPRTPPFSTNSSRRSVLTFLLDAHECARRLSKLSDSFVDCCRNLVLDIIEQCCASSFLSAKERRVINLLAVQREKRLEGRHGQKRRHNDSDGSPTGTASHKCAAVLPVEYLLRFFMALPSILAHYDKLGGSTMPSAYKQPLWDYVNAIISIMKDLDFFDPAAYIPLK